Protein AF-A0A419EHT7-F1 (afdb_monomer)

Structure (mmCIF, N/CA/C/O backbone):
data_AF-A0A419EHT7-F1
#
_entry.id   AF-A0A419EHT7-F1
#
loop_
_atom_site.group_PDB
_atom_site.id
_atom_site.type_symbol
_atom_site.label_atom_id
_atom_site.label_alt_id
_atom_site.label_comp_id
_atom_site.label_asym_id
_atom_site.label_entity_id
_atom_site.label_seq_id
_atom_site.pdbx_PDB_ins_code
_atom_site.Cartn_x
_atom_site.Cartn_y
_atom_site.Cartn_z
_atom_site.occupancy
_atom_site.B_iso_or_equiv
_atom_site.auth_seq_id
_atom_site.auth_comp_id
_atom_site.auth_asym_id
_atom_site.auth_atom_id
_atom_site.pdbx_PDB_model_num
ATOM 1 N N . MET A 1 1 ? 24.611 11.438 -40.065 1.00 47.88 1 MET A N 1
ATOM 2 C CA . MET A 1 1 ? 23.380 11.224 -40.857 1.00 47.88 1 MET A CA 1
ATOM 3 C C . MET A 1 1 ? 22.210 11.286 -39.888 1.00 47.88 1 MET A C 1
ATOM 5 O O . MET A 1 1 ? 22.182 10.502 -38.953 1.00 47.88 1 MET A O 1
ATOM 9 N N . ARG A 1 2 ? 21.361 12.314 -40.001 1.00 41.50 2 ARG A N 1
ATOM 10 C CA . ARG A 1 2 ? 20.246 12.589 -39.080 1.00 41.50 2 ARG A CA 1
ATOM 11 C C . ARG A 1 2 ? 18.966 12.048 -39.715 1.00 41.50 2 ARG A C 1
ATOM 13 O O . ARG A 1 2 ? 18.593 12.540 -40.773 1.00 41.50 2 ARG A O 1
ATOM 20 N N . ASN A 1 3 ? 18.328 11.062 -39.088 1.00 51.81 3 ASN A N 1
ATOM 21 C CA . ASN A 1 3 ? 17.021 10.565 -39.516 1.00 51.81 3 ASN A CA 1
ATOM 22 C C . ASN A 1 3 ? 15.926 11.271 -38.711 1.00 51.81 3 ASN A C 1
ATOM 24 O O . ASN A 1 3 ? 15.723 10.990 -37.534 1.00 51.81 3 ASN A O 1
ATOM 28 N N . SER A 1 4 ? 15.247 12.213 -39.359 1.00 52.50 4 SER A N 1
ATOM 29 C CA . SER A 1 4 ? 13.996 12.816 -38.908 1.00 52.50 4 SER A CA 1
ATOM 30 C C . SER A 1 4 ? 12.829 11.958 -39.399 1.00 52.50 4 SER A C 1
ATOM 32 O O . SER A 1 4 ? 12.597 11.887 -40.607 1.00 52.50 4 SER A O 1
ATOM 34 N N . MET A 1 5 ? 12.087 11.320 -38.493 1.00 58.94 5 MET A N 1
ATOM 35 C CA . MET A 1 5 ? 10.811 10.677 -38.819 1.00 58.94 5 MET A CA 1
ATOM 36 C C . MET A 1 5 ? 9.666 11.504 -38.246 1.00 58.94 5 MET A C 1
ATOM 38 O O . MET A 1 5 ? 9.558 11.723 -37.043 1.00 58.94 5 MET A O 1
ATOM 42 N N . ASN A 1 6 ? 8.854 12.000 -39.176 1.00 57.12 6 ASN A N 1
ATOM 43 C CA . ASN A 1 6 ? 7.684 12.832 -38.964 1.00 57.12 6 ASN A CA 1
ATOM 44 C C . ASN A 1 6 ? 6.561 12.030 -38.299 1.00 57.12 6 ASN A C 1
ATOM 46 O O . ASN A 1 6 ? 6.085 11.041 -38.855 1.00 57.12 6 ASN A O 1
ATOM 50 N N . TRP A 1 7 ? 6.092 12.515 -37.154 1.00 45.31 7 TRP A N 1
ATOM 51 C CA . TRP A 1 7 ? 4.838 12.097 -36.540 1.00 45.31 7 TRP A CA 1
ATOM 52 C C . TRP A 1 7 ? 3.685 12.825 -37.242 1.00 45.31 7 TRP A C 1
ATOM 54 O O . TRP A 1 7 ? 3.633 14.055 -37.254 1.00 45.31 7 TRP A O 1
ATOM 64 N N . ARG A 1 8 ? 2.769 12.077 -37.861 1.00 60.09 8 ARG A N 1
ATOM 65 C CA . ARG A 1 8 ? 1.469 12.593 -38.302 1.00 60.09 8 ARG A CA 1
ATOM 66 C C . ARG A 1 8 ? 0.385 11.889 -37.506 1.00 60.09 8 ARG A C 1
ATOM 68 O O . ARG A 1 8 ? 0.345 10.665 -37.455 1.00 60.09 8 ARG A O 1
ATOM 75 N N . GLY A 1 9 ? -0.419 12.715 -36.848 1.00 45.16 9 GLY A N 1
ATOM 76 C CA . GLY A 1 9 ? -1.423 12.319 -35.882 1.00 45.16 9 GLY A CA 1
ATOM 77 C C . GLY A 1 9 ? -2.586 11.544 -36.479 1.00 45.16 9 GLY A C 1
ATOM 78 O O . GLY A 1 9 ? -2.923 11.673 -37.657 1.00 45.16 9 GLY A O 1
ATOM 79 N N . LEU A 1 10 ? -3.219 10.781 -35.600 1.00 51.81 10 LEU A N 1
ATOM 80 C CA . LEU A 1 10 ? -4.517 10.182 -35.823 1.00 51.81 10 LEU A CA 1
ATOM 81 C C . LEU A 1 10 ? -5.459 10.761 -34.765 1.00 51.81 10 LEU A C 1
ATOM 83 O O . LEU A 1 10 ? -5.346 10.462 -33.580 1.00 51.81 10 LEU A O 1
ATOM 87 N N . VAL A 1 11 ? -6.336 11.658 -35.205 1.00 51.75 11 VAL A N 1
ATOM 88 C CA . VAL A 1 11 ? -7.466 12.161 -34.422 1.00 51.75 11 VAL A CA 1
ATOM 89 C C . VAL A 1 11 ? -8.620 11.197 -34.669 1.00 51.75 11 VAL A C 1
ATOM 91 O O . VAL A 1 11 ? -9.044 11.043 -35.812 1.00 51.75 11 VAL A O 1
ATOM 94 N N . VAL A 1 12 ? -9.123 10.554 -33.617 1.00 52.22 12 VAL A N 1
ATOM 95 C CA . VAL A 1 12 ? -10.364 9.771 -33.664 1.00 52.22 12 VAL A CA 1
ATOM 96 C C . VAL A 1 12 ? -11.381 10.471 -32.762 1.00 52.22 12 VAL A C 1
ATOM 98 O O . VAL A 1 12 ? -11.208 10.450 -31.545 1.00 52.22 12 VAL A O 1
ATOM 101 N N . PRO A 1 13 ? -12.415 11.130 -33.314 1.00 50.03 13 PRO A N 1
ATOM 102 C CA . PRO A 1 13 ? -13.530 11.625 -32.530 1.00 50.03 13 PRO A CA 1
ATOM 103 C C . PRO A 1 13 ? -14.700 10.633 -32.569 1.00 50.03 13 PRO A C 1
ATOM 105 O O . PRO A 1 13 ? -15.068 10.134 -33.630 1.00 50.03 13 PRO A O 1
ATOM 108 N N . GLY A 1 14 ? -15.344 10.448 -31.417 1.00 38.44 14 GLY A N 1
ATOM 109 C CA . GLY A 1 14 ? -16.743 10.028 -31.336 1.00 38.44 14 GLY A CA 1
ATOM 110 C C . GLY A 1 14 ? -16.973 8.609 -30.824 1.00 38.44 14 GLY A C 1
ATOM 111 O O . GLY A 1 14 ? -16.680 7.638 -31.507 1.00 38.44 14 GLY A O 1
ATOM 112 N N . LEU A 1 15 ? -17.610 8.493 -29.661 1.00 46.66 15 LEU A N 1
ATOM 113 C CA . LEU A 1 15 ? -19.057 8.275 -29.610 1.00 46.66 15 LEU A CA 1
ATOM 114 C C . LEU A 1 15 ? -19.540 8.535 -28.174 1.00 46.66 15 LEU A C 1
ATOM 116 O O . LEU A 1 15 ? -19.140 7.847 -27.241 1.00 46.66 15 LEU A O 1
ATOM 120 N N . VAL A 1 16 ? -20.391 9.545 -28.000 1.00 48.62 16 VAL A N 1
ATOM 121 C CA . VAL A 1 16 ? -21.189 9.738 -26.784 1.00 48.62 16 VAL A CA 1
ATOM 122 C C . VAL A 1 16 ? -22.515 9.031 -27.033 1.00 48.62 16 VAL A C 1
ATOM 124 O O . VAL A 1 16 ? -23.220 9.389 -27.977 1.00 48.62 16 VAL A O 1
ATOM 127 N N . LEU A 1 17 ? -22.854 8.042 -26.206 1.00 50.97 17 LEU A N 1
ATOM 128 C CA . LEU A 1 17 ? -24.189 7.453 -26.177 1.00 50.97 17 LEU A CA 1
ATOM 129 C C . LEU A 1 17 ? -24.785 7.666 -24.782 1.00 50.97 17 LEU A C 1
ATOM 131 O O . LEU A 1 17 ? -24.386 7.033 -23.810 1.00 50.97 17 LEU A O 1
ATOM 135 N N . ILE A 1 18 ? -25.729 8.599 -24.707 1.00 51.50 18 ILE A N 1
ATOM 136 C CA . ILE A 1 18 ? -26.616 8.805 -23.565 1.00 51.50 18 ILE A CA 1
ATOM 137 C C . ILE A 1 18 ? -27.762 7.808 -23.739 1.00 51.50 18 ILE A C 1
ATOM 139 O O . ILE A 1 18 ? -28.533 7.934 -24.690 1.00 51.50 18 ILE A O 1
ATOM 143 N N . MET A 1 19 ? -27.891 6.829 -22.842 1.00 55.09 19 MET A N 1
ATOM 144 C CA . MET A 1 19 ? -29.139 6.081 -22.686 1.00 55.09 19 MET A CA 1
ATOM 145 C C . MET A 1 19 ? -29.774 6.435 -21.348 1.00 55.09 19 MET A C 1
ATOM 147 O O . MET A 1 19 ? -29.374 5.979 -20.283 1.00 55.09 19 MET A O 1
ATOM 151 N N . LEU A 1 20 ? -30.771 7.304 -21.468 1.00 49.59 20 LEU A N 1
ATOM 152 C CA . LEU A 1 20 ? -31.790 7.603 -20.483 1.00 49.59 20 LEU A CA 1
ATOM 153 C C . LEU A 1 20 ? -32.785 6.430 -20.478 1.00 49.59 20 LEU A C 1
ATOM 155 O O . LEU A 1 20 ? -33.348 6.116 -21.527 1.00 49.59 20 LEU A O 1
ATOM 159 N N . ALA A 1 21 ? -33.044 5.814 -19.327 1.00 52.34 21 ALA A N 1
ATOM 160 C CA . ALA A 1 21 ? -34.200 4.937 -19.159 1.00 52.34 21 ALA A CA 1
ATOM 161 C C . ALA A 1 21 ? -34.824 5.141 -17.773 1.00 52.34 21 ALA A C 1
ATOM 163 O O . ALA A 1 21 ? -34.316 4.676 -16.758 1.00 52.34 21 ALA A O 1
ATOM 164 N N . CYS A 1 22 ? -35.944 5.867 -17.766 1.00 48.94 22 CYS A N 1
ATOM 165 C CA . CYS A 1 22 ? -36.938 5.886 -16.700 1.00 48.94 22 CYS A CA 1
ATOM 166 C C . CYS A 1 22 ? -37.604 4.513 -16.583 1.00 48.94 22 CYS A C 1
ATOM 168 O O . CYS A 1 22 ? -38.095 4.037 -17.603 1.00 48.94 22 CYS A O 1
ATOM 170 N N . GLN A 1 23 ? -37.746 3.963 -15.372 1.00 51.56 23 GLN A N 1
ATOM 171 C CA . GLN A 1 23 ? -38.913 3.152 -14.988 1.00 51.56 23 GLN A CA 1
ATOM 172 C C . GLN A 1 23 ? -39.221 3.426 -13.504 1.00 51.56 23 GLN A C 1
ATOM 174 O O . GLN A 1 23 ? -38.372 3.211 -12.650 1.00 51.56 23 GLN A O 1
ATOM 179 N N . THR A 1 24 ? -40.223 4.252 -13.207 1.00 53.22 24 THR A N 1
ATOM 180 C CA . THR A 1 24 ? -41.638 3.916 -12.936 1.00 53.22 24 THR A CA 1
ATOM 181 C C . THR A 1 24 ? -41.871 3.430 -11.502 1.00 53.22 24 THR A C 1
ATOM 183 O O . THR A 1 24 ? -41.449 2.355 -11.096 1.00 53.22 24 THR A O 1
ATOM 186 N N . VAL A 1 25 ? -42.591 4.279 -10.770 1.00 48.12 25 VAL A N 1
ATOM 187 C CA . VAL A 1 25 ? -43.123 4.129 -9.413 1.00 48.12 25 VAL A CA 1
ATOM 188 C C . VAL A 1 25 ? -44.219 3.060 -9.386 1.00 48.12 25 VAL A C 1
ATOM 190 O O . VAL A 1 25 ? -45.113 3.088 -10.230 1.00 48.12 25 VAL A O 1
ATOM 193 N N . ALA A 1 26 ? -44.207 2.185 -8.381 1.00 49.62 26 ALA A N 1
ATOM 194 C CA . ALA A 1 26 ? -45.371 1.397 -7.987 1.00 49.62 26 ALA A CA 1
ATOM 195 C C . ALA A 1 26 ? -45.665 1.653 -6.504 1.00 4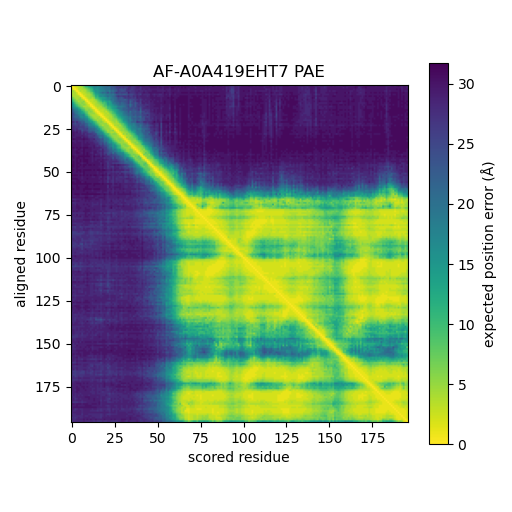9.62 26 ALA A C 1
ATOM 197 O O . ALA A 1 26 ? -44.992 1.139 -5.615 1.00 49.62 26 ALA A O 1
ATOM 198 N N . SER A 1 27 ? -46.663 2.502 -6.258 1.00 43.53 27 SER A N 1
ATOM 199 C CA . SER A 1 27 ? -47.319 2.657 -4.963 1.00 43.53 27 SER A CA 1
ATOM 200 C C . SER A 1 27 ? -48.236 1.458 -4.724 1.00 43.53 27 SER A C 1
ATOM 202 O O . SER A 1 27 ? -49.092 1.166 -5.556 1.00 43.53 27 SER A O 1
ATOM 204 N N . GLY A 1 28 ? -48.072 0.790 -3.584 1.00 43.53 28 GLY A N 1
ATOM 205 C CA . GLY A 1 28 ? -49.035 -0.162 -3.039 1.00 43.53 28 GLY A CA 1
ATOM 206 C C . GLY A 1 28 ? -49.531 0.361 -1.699 1.00 43.53 28 GLY A C 1
ATOM 207 O O . GLY A 1 28 ? -48.787 0.366 -0.724 1.00 43.53 28 GLY A O 1
ATOM 208 N N . THR A 1 29 ? -50.762 0.857 -1.683 1.00 46.25 29 THR A N 1
ATOM 209 C CA . THR A 1 29 ? -51.517 1.211 -0.481 1.00 46.25 29 THR A CA 1
ATOM 210 C C . THR A 1 29 ? -52.421 0.027 -0.168 1.00 46.25 29 THR A C 1
ATOM 212 O O . THR A 1 29 ? -53.277 -0.296 -0.985 1.00 46.25 29 THR A O 1
ATOM 215 N N . GLU A 1 30 ? -52.259 -0.596 0.997 1.00 50.53 30 GLU A N 1
ATOM 216 C CA . GLU A 1 30 ? -53.320 -1.404 1.596 1.00 50.53 30 GLU A CA 1
ATOM 217 C C . GLU A 1 30 ? -53.607 -0.889 3.005 1.00 50.53 30 GLU A C 1
ATOM 219 O O . GLU A 1 30 ? -52.771 -0.885 3.905 1.00 50.53 30 GLU A O 1
ATOM 224 N N . GLU A 1 31 ? -54.825 -0.381 3.118 1.00 48.00 31 GLU A N 1
ATOM 225 C CA . GLU A 1 31 ? -55.541 0.026 4.308 1.00 48.00 31 GLU A CA 1
ATOM 226 C C . GLU A 1 31 ? -56.274 -1.213 4.833 1.00 48.00 31 GLU A C 1
ATOM 228 O O . GLU A 1 31 ? -57.066 -1.793 4.093 1.00 48.00 31 GLU A O 1
ATOM 233 N N . VAL A 1 32 ? -56.074 -1.609 6.095 1.00 47.47 32 VAL A N 1
ATOM 234 C CA . VAL A 1 32 ? -57.082 -2.408 6.806 1.00 47.47 32 VAL A CA 1
ATOM 235 C C . VAL A 1 32 ? -57.254 -1.894 8.227 1.00 47.47 32 VAL A C 1
ATOM 237 O O . VAL A 1 32 ? -56.327 -1.797 9.028 1.00 47.47 32 VAL A O 1
ATOM 240 N N . ALA A 1 33 ? -58.507 -1.547 8.470 1.00 45.47 33 ALA A N 1
ATOM 241 C CA . ALA A 1 33 ? -59.096 -1.004 9.665 1.00 45.47 33 ALA A CA 1
ATOM 242 C C . ALA A 1 33 ? -59.134 -1.967 10.870 1.00 45.47 33 ALA A C 1
ATOM 244 O O . ALA A 1 33 ? -59.248 -3.181 10.730 1.00 45.47 33 ALA A O 1
ATOM 245 N N . LYS A 1 34 ? -59.307 -1.314 12.023 1.00 45.50 34 LYS A N 1
ATOM 246 C CA . LYS A 1 34 ? -60.408 -1.500 12.987 1.00 45.50 34 LYS A CA 1
ATOM 247 C C . LYS A 1 34 ? -60.134 -2.228 14.310 1.00 45.50 34 LYS A C 1
ATOM 249 O O . LYS A 1 34 ? -59.772 -3.392 14.369 1.00 45.50 34 LYS A O 1
ATOM 254 N N . GLU A 1 35 ? -60.573 -1.483 15.325 1.00 44.47 35 GLU A N 1
ATOM 255 C CA . GLU A 1 35 ? -61.240 -1.887 16.565 1.00 44.47 35 GLU A CA 1
ATOM 256 C C . GLU A 1 35 ? -60.394 -2.372 17.748 1.00 44.47 35 GLU A C 1
ATOM 258 O O . GLU A 1 35 ? -59.910 -3.495 17.828 1.00 44.47 35 GLU A O 1
ATOM 263 N N . ALA A 1 36 ? -60.336 -1.463 18.726 1.00 50.16 36 ALA A N 1
ATOM 264 C CA . ALA A 1 36 ? -60.145 -1.736 20.136 1.00 50.16 36 ALA A CA 1
ATOM 265 C C . ALA A 1 36 ? -61.240 -2.667 20.683 1.00 50.16 36 ALA A C 1
ATOM 267 O O . ALA A 1 36 ? -62.377 -2.663 20.199 1.00 50.16 36 ALA A O 1
ATOM 268 N N . PRO A 1 37 ? -60.928 -3.350 21.788 1.00 54.50 37 PRO A N 1
ATOM 269 C CA . PRO A 1 37 ? -61.807 -3.222 22.938 1.00 54.50 37 PRO A CA 1
ATOM 270 C C . PRO A 1 37 ? -61.052 -2.876 24.225 1.00 54.50 37 PRO A C 1
ATOM 272 O O . PRO A 1 37 ? -59.947 -3.347 24.493 1.00 54.50 37 PRO A O 1
ATOM 275 N N . GLU A 1 38 ? -61.717 -2.039 25.015 1.00 53.84 38 GLU A N 1
ATOM 276 C CA . GLU A 1 38 ? -61.432 -1.729 26.410 1.00 53.84 38 GLU A CA 1
ATOM 277 C C . GLU A 1 38 ? -61.607 -2.977 27.289 1.00 53.84 38 GLU A C 1
ATOM 279 O O . GLU A 1 38 ? -62.600 -3.694 27.163 1.00 53.84 38 GLU A O 1
ATOM 284 N N . VAL A 1 39 ? -60.678 -3.196 28.222 1.00 56.03 39 VAL A N 1
ATOM 285 C CA . VAL A 1 39 ? -60.863 -4.078 29.384 1.00 56.03 39 VAL A CA 1
ATOM 286 C C . VAL A 1 39 ? -60.118 -3.508 30.593 1.00 56.03 39 VAL A C 1
ATOM 288 O O . VAL A 1 39 ? -58.896 -3.536 30.679 1.00 56.03 39 VAL A O 1
ATOM 291 N N . GLU A 1 40 ? -60.912 -2.904 31.474 1.00 41.47 40 GLU A N 1
ATOM 292 C CA . GLU A 1 40 ? -60.998 -3.151 32.919 1.00 41.47 40 GLU A CA 1
ATOM 293 C C . GLU A 1 40 ? -59.707 -3.460 33.713 1.00 41.47 40 GLU A C 1
ATOM 295 O O . GLU A 1 40 ? -59.264 -4.594 33.844 1.00 41.47 40 GLU A O 1
ATOM 300 N N . SER A 1 41 ? -59.176 -2.396 34.321 1.00 51.12 41 SER A N 1
ATOM 301 C CA . SER A 1 41 ? -58.813 -2.261 35.741 1.00 51.12 41 SER A CA 1
ATOM 302 C C . SER A 1 41 ? -58.362 -3.513 36.513 1.00 51.12 41 SER A C 1
ATOM 304 O O . SER A 1 41 ? -59.175 -4.326 36.950 1.00 51.12 41 SER A O 1
ATOM 306 N N . THR A 1 42 ? -57.080 -3.569 36.883 1.00 42.81 42 THR A N 1
ATOM 307 C CA . THR A 1 42 ? -56.654 -4.243 38.120 1.00 42.81 42 THR A CA 1
ATOM 308 C C . THR A 1 42 ? -55.388 -3.599 38.686 1.00 42.81 42 THR A C 1
ATOM 310 O O . THR A 1 42 ? -54.422 -3.373 37.970 1.00 42.81 42 THR A O 1
ATOM 313 N N . GLU A 1 43 ? -55.451 -3.344 39.993 1.00 49.69 43 GLU A N 1
ATOM 314 C CA . GLU A 1 43 ? -54.346 -3.178 40.942 1.00 49.69 43 GLU A CA 1
ATOM 315 C C . GLU A 1 43 ? -53.463 -1.918 40.873 1.00 49.69 43 GLU A C 1
ATOM 317 O O . GLU A 1 43 ? -52.685 -1.676 39.956 1.00 49.69 43 GLU A O 1
ATOM 322 N N . ALA A 1 44 ? -53.562 -1.126 41.945 1.00 50.75 44 ALA A N 1
ATOM 323 C CA . ALA A 1 44 ? -52.615 -0.083 42.293 1.00 50.75 44 ALA A CA 1
ATOM 324 C C . ALA A 1 44 ? -51.246 -0.718 42.580 1.00 50.75 44 ALA A C 1
ATOM 326 O O . ALA A 1 44 ? -50.987 -1.175 43.692 1.00 50.75 44 ALA A O 1
ATOM 327 N N . ALA A 1 45 ? -50.386 -0.746 41.565 1.00 52.72 45 ALA A N 1
ATOM 328 C CA . ALA A 1 45 ? -48.960 -0.942 41.741 1.00 52.72 45 ALA A CA 1
ATOM 329 C C . ALA A 1 45 ? -48.332 0.392 42.161 1.00 52.72 45 ALA A C 1
ATOM 331 O O . ALA A 1 45 ? -48.532 1.431 41.526 1.00 52.72 45 ALA A O 1
ATOM 332 N N . GLU A 1 46 ? -47.603 0.342 43.270 1.00 54.50 46 GLU A N 1
ATOM 333 C CA . GLU A 1 46 ? -46.708 1.376 43.773 1.00 54.50 46 GLU A CA 1
ATOM 334 C C . GLU A 1 46 ? -45.881 1.941 42.606 1.00 54.50 46 GLU A C 1
ATOM 336 O O . GLU A 1 46 ? -45.040 1.258 42.027 1.00 54.50 46 GLU A O 1
ATOM 341 N N . THR A 1 47 ? -46.195 3.169 42.186 1.00 48.66 47 THR A N 1
ATOM 342 C CA . THR A 1 47 ? -45.440 3.860 41.140 1.00 48.66 47 THR A CA 1
ATOM 343 C C . THR A 1 47 ? -44.137 4.333 41.767 1.00 48.66 47 THR A C 1
ATOM 345 O O . THR A 1 47 ? -44.071 5.422 42.338 1.00 48.66 47 THR A O 1
ATOM 348 N N . GLU A 1 48 ? -43.106 3.494 41.690 1.00 58.16 48 GLU A N 1
ATOM 349 C CA . GLU A 1 48 ? -41.732 3.980 41.729 1.00 58.16 48 GLU A CA 1
ATOM 350 C C . GLU A 1 48 ? -41.608 5.054 40.644 1.00 58.16 48 GLU A C 1
ATOM 352 O O . GLU A 1 48 ? -42.050 4.868 39.506 1.00 58.16 48 GLU A O 1
ATOM 357 N N . ALA A 1 49 ? -41.110 6.229 41.029 1.00 62.12 49 ALA A N 1
ATOM 358 C CA . ALA A 1 49 ? -40.929 7.333 40.104 1.00 62.12 49 ALA A CA 1
ATOM 359 C C . ALA A 1 49 ? -40.133 6.839 38.882 1.00 62.12 49 ALA A C 1
ATOM 361 O O . ALA A 1 49 ? -39.144 6.124 39.071 1.00 62.12 49 ALA A O 1
ATOM 362 N N . PRO A 1 50 ? -40.546 7.183 37.646 1.00 71.12 50 PRO A N 1
ATOM 363 C CA . PRO A 1 50 ? -39.768 6.828 36.470 1.00 71.12 50 PRO A CA 1
ATOM 364 C C . PRO A 1 50 ? -38.332 7.332 36.671 1.00 71.12 50 PRO A C 1
ATOM 366 O O . PRO A 1 50 ? -38.172 8.479 37.108 1.00 71.12 50 PRO A O 1
ATOM 369 N N . PRO A 1 51 ? -37.306 6.500 36.412 1.00 66.50 51 PRO A N 1
ATOM 370 C CA . PRO A 1 51 ? -35.926 6.951 36.494 1.00 66.50 51 PRO A CA 1
ATOM 371 C C . PRO A 1 51 ? -35.788 8.194 35.617 1.00 66.50 51 PRO A C 1
ATOM 373 O O . PRO A 1 51 ? -36.295 8.222 34.490 1.00 66.50 51 PRO A O 1
ATOM 376 N N . GLU A 1 52 ? -35.178 9.247 36.166 1.00 69.88 52 GLU A N 1
ATOM 377 C CA . GLU A 1 52 ? -34.825 10.429 35.381 1.00 69.88 52 GLU A CA 1
ATOM 378 C C . GLU A 1 52 ? -34.105 9.947 34.114 1.00 69.88 52 GLU A C 1
ATOM 380 O O . GLU A 1 52 ? -33.253 9.062 34.226 1.00 69.88 52 GLU A O 1
ATOM 385 N N . PRO A 1 53 ? -34.461 10.446 32.913 1.00 58.91 53 PRO A N 1
ATOM 386 C CA . PRO A 1 53 ? -33.788 10.025 31.698 1.00 58.91 53 PRO A CA 1
ATOM 387 C C . PRO A 1 53 ? -32.311 10.358 31.866 1.00 58.91 53 PRO A C 1
ATOM 389 O O . PRO A 1 53 ? -31.937 11.535 31.929 1.00 58.91 53 PRO A O 1
ATOM 392 N N . GLU A 1 54 ? -31.494 9.312 31.989 1.00 62.97 54 GLU A N 1
ATOM 393 C CA . GLU A 1 54 ? -30.050 9.427 31.934 1.00 62.97 54 GLU A CA 1
ATOM 394 C C . GLU A 1 54 ? -29.759 10.186 30.646 1.00 62.97 54 GLU A C 1
ATOM 396 O O . GLU A 1 54 ? -30.087 9.751 29.540 1.00 62.97 54 GLU A O 1
ATOM 401 N N . THR A 1 55 ? -29.276 11.413 30.811 1.00 60.53 55 THR A N 1
ATOM 402 C CA . THR A 1 55 ? -28.836 12.230 29.695 1.00 60.53 55 THR A CA 1
ATOM 403 C C . THR A 1 55 ? -27.580 11.539 29.199 1.00 60.53 55 THR A C 1
ATOM 405 O O . THR A 1 55 ? -26.501 11.788 29.729 1.00 60.53 55 THR A O 1
ATOM 408 N N . GLU A 1 56 ? -27.738 10.598 28.265 1.00 63.94 56 GLU A N 1
ATOM 409 C CA . GLU A 1 56 ? -26.630 10.026 27.515 1.00 63.94 56 GLU A CA 1
ATOM 410 C C . GLU A 1 56 ? -25.883 11.212 26.903 1.00 63.94 56 GLU A C 1
ATOM 412 O O . GLU A 1 56 ? -26.377 11.888 25.994 1.00 63.94 56 GLU A O 1
ATOM 417 N N . GLU A 1 57 ? -24.732 11.550 27.489 1.00 67.38 57 GLU A N 1
ATOM 418 C CA . GLU A 1 57 ? -23.849 12.552 26.917 1.00 67.38 57 GLU A CA 1
ATOM 419 C C . GLU A 1 57 ? -23.556 12.123 25.475 1.00 67.38 57 GLU A C 1
ATOM 421 O O . GLU A 1 57 ? -23.296 10.936 25.242 1.00 67.38 57 GLU A O 1
ATOM 426 N N . PRO A 1 58 ? -23.622 13.044 24.494 1.00 60.75 58 PRO A N 1
ATOM 427 C CA . PRO A 1 58 ? -23.350 12.705 23.108 1.00 60.75 58 PRO A CA 1
ATOM 428 C C . PRO A 1 58 ? -21.956 12.095 23.053 1.00 60.75 58 PRO A C 1
ATOM 430 O O . PRO A 1 58 ? -20.960 12.779 23.295 1.00 60.75 58 PRO A O 1
ATOM 433 N N . THR A 1 59 ? -21.895 10.789 22.803 1.00 63.47 59 THR A N 1
ATOM 434 C CA . THR A 1 59 ? -20.631 10.072 22.741 1.00 63.47 59 THR A CA 1
ATOM 435 C C . THR A 1 59 ? -19.872 10.676 21.573 1.00 63.47 59 THR A C 1
ATOM 437 O O . THR A 1 59 ? -20.327 10.605 20.428 1.00 63.47 59 THR A O 1
ATOM 440 N N . SER A 1 60 ? -18.772 11.367 21.875 1.00 59.97 60 SER A N 1
ATOM 441 C CA . SER A 1 60 ? -17.905 11.935 20.849 1.00 59.97 60 SER A CA 1
ATOM 442 C C . SER A 1 60 ? -17.583 10.854 19.813 1.00 59.97 60 SER A C 1
ATOM 444 O O . SER A 1 60 ? -17.393 9.695 20.201 1.00 59.97 60 SER A O 1
ATOM 446 N N . PRO A 1 61 ? -17.525 11.201 18.514 1.00 60.12 61 PRO A N 1
ATOM 447 C CA . PRO A 1 61 ? -17.133 10.238 17.500 1.00 60.12 61 PRO A CA 1
ATOM 448 C C . PRO A 1 61 ? -15.784 9.612 17.885 1.00 60.12 61 PRO A C 1
ATOM 450 O O . PRO A 1 61 ? -14.932 10.329 18.423 1.00 60.12 61 PRO A O 1
ATOM 453 N N . PRO A 1 62 ? -15.589 8.303 17.650 1.00 60.19 62 PRO A N 1
ATOM 454 C CA . PRO A 1 62 ? -14.326 7.648 17.962 1.00 60.19 62 PRO A CA 1
ATOM 455 C C . PRO A 1 62 ? -13.173 8.374 17.260 1.00 60.19 62 PRO A C 1
ATOM 457 O O . PRO A 1 62 ? -13.289 8.757 16.095 1.00 60.19 62 PRO A O 1
ATOM 460 N N . GLU A 1 63 ? -12.072 8.594 17.982 1.00 68.19 63 GLU A N 1
ATOM 461 C CA . GLU A 1 63 ? -10.859 9.146 17.379 1.00 68.19 63 GLU A CA 1
ATOM 462 C C . GLU A 1 63 ? -10.292 8.147 16.352 1.00 68.19 63 GLU A C 1
ATOM 464 O O . GLU A 1 63 ? -10.343 6.937 16.603 1.00 68.19 63 GLU A O 1
ATOM 469 N N . PRO A 1 64 ? -9.754 8.618 15.210 1.00 67.50 64 PRO A N 1
ATOM 470 C CA . PRO A 1 64 ? -9.220 7.732 14.180 1.00 67.50 64 PRO A CA 1
ATOM 471 C C . PRO A 1 64 ? -8.094 6.857 14.735 1.00 67.50 64 PRO A C 1
ATOM 473 O O . PRO A 1 64 ? -7.146 7.366 15.341 1.00 67.50 64 PRO A O 1
ATOM 476 N N . GLN A 1 65 ? -8.192 5.544 14.526 1.00 74.31 65 GLN A N 1
ATOM 477 C CA . GLN A 1 65 ? -7.214 4.578 15.023 1.00 74.31 65 GLN A CA 1
ATOM 478 C C . GLN A 1 65 ? -6.082 4.354 14.010 1.00 74.31 65 GLN A C 1
ATOM 480 O O . GLN A 1 65 ? -6.251 4.539 12.802 1.00 74.31 65 GLN A O 1
ATOM 485 N N . ALA A 1 66 ? -4.907 3.971 14.517 1.00 78.75 66 ALA A N 1
ATOM 486 C CA . ALA A 1 66 ? -3.779 3.526 13.706 1.00 78.75 66 ALA A CA 1
ATOM 487 C C . ALA A 1 66 ? -3.574 2.016 13.899 1.00 78.75 66 ALA A C 1
ATOM 489 O O . ALA A 1 66 ? -3.293 1.570 15.010 1.00 78.75 66 ALA A O 1
ATOM 490 N N . PHE A 1 67 ? -3.707 1.252 12.819 1.00 85.06 67 PHE A N 1
ATOM 491 C CA . PHE A 1 67 ? -3.476 -0.191 12.749 1.00 85.06 67 PHE A CA 1
ATOM 492 C C . PHE A 1 67 ? -2.041 -0.485 12.313 1.00 85.06 67 PHE A C 1
ATOM 494 O O . PHE A 1 67 ? -1.430 0.322 11.611 1.00 85.06 67 PHE A O 1
ATOM 501 N N . SER A 1 68 ? -1.494 -1.641 12.684 1.00 88.06 68 SER A N 1
ATOM 502 C CA . SER A 1 68 ? -0.181 -2.073 12.201 1.00 88.06 68 SER A CA 1
ATOM 503 C C . SER A 1 68 ? -0.333 -2.900 10.927 1.00 88.06 68 SER A C 1
ATOM 505 O O . SER A 1 68 ? -1.148 -3.812 10.866 1.00 88.06 68 SER A O 1
ATOM 507 N N . ALA A 1 69 ? 0.505 -2.671 9.913 1.00 85.12 69 ALA A N 1
ATOM 508 C CA . ALA A 1 69 ? 0.544 -3.524 8.719 1.00 85.12 69 ALA A CA 1
ATOM 509 C C . ALA A 1 69 ? 1.015 -4.963 9.002 1.00 85.12 69 ALA A C 1
ATOM 511 O O . ALA A 1 69 ? 0.939 -5.809 8.119 1.00 85.12 69 ALA A O 1
ATOM 512 N N . SER A 1 70 ? 1.534 -5.240 10.205 1.00 82.69 70 SER A N 1
ATOM 513 C CA . SER A 1 70 ? 1.830 -6.602 10.664 1.00 82.69 70 SER A CA 1
ATOM 514 C C . SER A 1 70 ? 0.628 -7.315 11.289 1.00 82.69 70 SER A C 1
ATOM 516 O O . SER A 1 70 ? 0.778 -8.459 11.714 1.00 82.69 70 SER A O 1
ATOM 518 N N . ASP A 1 71 ? -0.505 -6.629 11.451 1.00 83.06 71 ASP A N 1
ATOM 519 C CA . ASP A 1 71 ? -1.716 -7.229 12.003 1.00 83.06 71 ASP A CA 1
ATOM 520 C C . ASP A 1 71 ? -2.338 -8.190 10.980 1.00 83.06 71 ASP A C 1
ATOM 522 O O . ASP A 1 71 ? -2.313 -7.942 9.775 1.00 83.06 71 ASP A O 1
ATOM 526 N N . ASP A 1 72 ? -2.892 -9.300 11.473 1.00 81.56 72 ASP A N 1
ATOM 527 C CA . ASP A 1 72 ? -3.432 -10.383 10.634 1.00 81.56 72 ASP A CA 1
ATOM 528 C C . ASP A 1 72 ? -4.720 -9.968 9.902 1.00 81.56 72 ASP A C 1
ATOM 530 O O . ASP A 1 72 ? -4.982 -10.403 8.785 1.00 81.56 72 ASP A O 1
ATOM 534 N N . VAL A 1 73 ? -5.524 -9.097 10.523 1.00 91.75 73 VAL A N 1
ATOM 535 C CA . VAL A 1 73 ? -6.749 -8.535 9.941 1.00 91.75 73 VAL A CA 1
ATOM 536 C C . VAL A 1 73 ? -6.878 -7.072 10.350 1.00 91.75 73 VAL A C 1
ATOM 538 O O . VAL A 1 73 ? -6.891 -6.749 11.537 1.00 91.75 73 VAL A O 1
ATOM 541 N N . ILE A 1 74 ? -7.014 -6.200 9.356 1.00 93.62 74 ILE A N 1
ATOM 542 C CA . ILE A 1 74 ? -7.263 -4.766 9.497 1.00 93.62 74 ILE A CA 1
ATOM 543 C C . ILE A 1 74 ? -8.685 -4.494 9.009 1.00 93.62 74 ILE A C 1
ATOM 545 O O . ILE A 1 74 ? -9.043 -4.909 7.906 1.00 93.62 74 ILE A O 1
ATOM 549 N N . ALA A 1 75 ? -9.484 -3.799 9.820 1.00 93.00 75 ALA A N 1
ATOM 550 C CA . ALA A 1 75 ? -10.867 -3.458 9.502 1.00 93.00 75 ALA A CA 1
ATOM 551 C C . ALA A 1 75 ? -11.030 -1.937 9.388 1.00 93.00 75 ALA A C 1
ATOM 553 O O . ALA A 1 75 ? -10.895 -1.247 10.392 1.00 93.00 75 ALA A O 1
ATOM 554 N N . ILE A 1 76 ? -11.313 -1.432 8.182 1.00 91.69 76 ILE A N 1
ATOM 555 C CA . ILE A 1 76 ? -11.477 0.005 7.891 1.00 91.69 76 ILE A CA 1
ATOM 556 C C . ILE A 1 76 ? -12.641 0.194 6.924 1.00 91.69 76 ILE A C 1
ATOM 558 O O . ILE A 1 76 ? -12.765 -0.553 5.953 1.00 91.69 76 ILE A O 1
ATOM 562 N N . GLY A 1 77 ? -13.511 1.175 7.175 1.00 86.56 77 GLY A N 1
ATOM 563 C CA . GLY A 1 77 ? -14.595 1.529 6.247 1.00 86.56 77 GLY A CA 1
ATOM 564 C C . GLY A 1 77 ? -15.575 0.394 5.897 1.00 86.56 77 GLY A C 1
ATOM 565 O O . GLY A 1 77 ? -16.224 0.453 4.855 1.00 86.56 77 GLY A O 1
ATOM 566 N N . GLY A 1 78 ? -15.686 -0.645 6.734 1.00 89.50 78 GLY A N 1
ATOM 567 C CA . GLY A 1 78 ? -16.513 -1.834 6.470 1.00 89.50 78 GLY A CA 1
ATOM 568 C C . GLY A 1 78 ? -15.840 -2.922 5.623 1.00 89.50 78 GLY A C 1
ATOM 569 O O . GLY A 1 78 ? -16.512 -3.867 5.210 1.00 89.50 78 GLY A O 1
ATOM 570 N N . PHE A 1 79 ? -14.535 -2.804 5.381 1.00 93.88 79 PHE A N 1
ATOM 571 C CA . PHE A 1 79 ? -13.710 -3.796 4.698 1.00 93.88 79 PHE A CA 1
ATOM 572 C C . PHE A 1 79 ? -12.766 -4.466 5.688 1.00 93.88 79 PHE A C 1
ATOM 574 O O . PHE A 1 79 ? -12.219 -3.791 6.556 1.00 93.88 79 PHE A O 1
ATOM 581 N N . GLU A 1 80 ? -12.519 -5.761 5.513 1.00 95.12 80 GLU A N 1
ATOM 582 C CA . GLU A 1 80 ? -11.455 -6.478 6.218 1.00 95.12 80 GLU A CA 1
ATOM 583 C C . GLU A 1 80 ? -10.391 -6.902 5.212 1.00 95.12 80 GLU A C 1
ATOM 585 O O . GLU A 1 80 ? -10.708 -7.476 4.168 1.00 95.12 80 GLU A O 1
ATOM 590 N N . PHE A 1 81 ? -9.127 -6.627 5.509 1.00 94.31 81 PHE A N 1
ATOM 591 C CA . PHE A 1 81 ? -8.000 -6.948 4.638 1.00 94.31 81 PHE A CA 1
ATOM 592 C C . PHE A 1 81 ? -6.727 -7.177 5.449 1.00 94.31 81 PHE A C 1
ATOM 594 O O . PHE A 1 81 ? -6.660 -6.846 6.631 1.00 94.31 81 PHE A O 1
ATOM 601 N N . HIS A 1 82 ? -5.688 -7.685 4.796 1.00 92.25 82 HIS A N 1
ATOM 602 C CA . HIS A 1 82 ? -4.334 -7.663 5.339 1.00 92.25 82 HIS A CA 1
ATOM 603 C C . HIS A 1 82 ? -3.343 -7.101 4.324 1.00 92.25 82 HIS A C 1
ATOM 605 O O . HIS A 1 82 ? -3.566 -7.143 3.110 1.00 92.25 82 HIS A O 1
ATOM 611 N N . VAL A 1 83 ? -2.230 -6.564 4.823 1.00 90.81 83 VAL A N 1
ATOM 612 C CA . VAL A 1 83 ? -1.121 -6.124 3.973 1.00 90.81 83 VAL A CA 1
ATOM 613 C C . VAL A 1 83 ? -0.260 -7.341 3.656 1.00 90.81 83 VAL A C 1
ATOM 615 O O . VAL A 1 83 ? 0.454 -7.849 4.514 1.00 90.81 83 VAL A O 1
ATOM 618 N N . VAL A 1 84 ? -0.327 -7.810 2.412 1.00 87.38 84 VAL A N 1
ATOM 619 C CA . VAL A 1 84 ? 0.393 -9.012 1.960 1.00 87.38 84 VAL A CA 1
ATOM 620 C C . VAL A 1 84 ? 1.880 -8.713 1.833 1.00 87.38 84 VAL A C 1
ATOM 622 O O . VAL A 1 84 ? 2.737 -9.472 2.284 1.00 87.38 84 VAL A O 1
ATOM 625 N N . GLN A 1 85 ? 2.194 -7.609 1.155 1.00 82.62 85 GLN A N 1
ATOM 626 C CA . GLN A 1 85 ? 3.550 -7.304 0.733 1.00 82.62 85 GLN A CA 1
ATOM 627 C C . GLN A 1 85 ? 3.692 -5.809 0.466 1.00 82.62 85 GLN A C 1
ATOM 629 O O . GLN A 1 85 ? 2.804 -5.154 -0.086 1.00 82.62 85 GLN A O 1
ATOM 634 N N . THR A 1 86 ? 4.873 -5.285 0.783 1.00 86.81 86 THR A N 1
ATOM 635 C CA . THR A 1 86 ? 5.332 -4.007 0.245 1.00 86.81 86 THR A CA 1
ATOM 636 C C . THR A 1 86 ? 6.568 -4.214 -0.621 1.00 86.81 86 THR A C 1
ATOM 638 O O . THR A 1 86 ? 7.354 -5.147 -0.411 1.00 86.81 86 THR A O 1
ATOM 641 N N . ALA A 1 87 ? 6.716 -3.382 -1.648 1.00 84.00 87 ALA A N 1
ATOM 642 C CA . ALA A 1 87 ? 7.884 -3.426 -2.513 1.00 84.00 87 ALA A CA 1
ATOM 643 C C . ALA A 1 87 ? 8.250 -2.040 -3.031 1.00 84.00 87 ALA A C 1
ATOM 645 O O . ALA A 1 87 ? 7.391 -1.271 -3.468 1.00 84.00 87 ALA A O 1
ATOM 646 N N . PHE A 1 88 ? 9.548 -1.747 -3.039 1.00 85.19 88 PHE A N 1
ATOM 647 C CA . PHE A 1 88 ? 10.069 -0.523 -3.630 1.00 85.19 88 PHE A CA 1
ATOM 648 C C . PHE A 1 88 ? 10.629 -0.771 -5.024 1.00 85.19 88 PHE A C 1
ATOM 650 O O . PHE A 1 88 ? 11.323 -1.753 -5.293 1.00 85.19 88 PHE A O 1
ATOM 657 N N . GLU A 1 89 ? 10.390 0.200 -5.894 1.00 82.06 89 GLU A N 1
ATOM 658 C CA . GLU A 1 89 ? 10.926 0.258 -7.244 1.00 82.06 89 GLU A CA 1
ATOM 659 C C . GLU A 1 89 ? 11.401 1.683 -7.546 1.00 82.06 89 GLU A C 1
ATOM 661 O O . GLU A 1 89 ? 10.861 2.663 -7.044 1.00 82.06 89 GLU A O 1
ATOM 666 N N . ASN A 1 90 ? 12.424 1.842 -8.377 1.00 80.62 90 ASN A N 1
ATOM 667 C CA . ASN A 1 90 ? 12.908 3.163 -8.780 1.00 80.62 90 ASN A CA 1
ATOM 668 C C . ASN A 1 90 ? 12.258 3.651 -10.083 1.00 80.62 90 ASN A C 1
ATOM 670 O O . ASN A 1 90 ? 12.303 4.848 -10.377 1.00 80.62 90 ASN A O 1
ATOM 674 N N . SER A 1 91 ? 11.699 2.743 -10.890 1.00 73.44 91 SER A N 1
ATOM 675 C CA . SER A 1 91 ? 10.991 3.073 -12.130 1.00 73.44 91 SER A CA 1
ATOM 676 C C . SER A 1 91 ? 9.959 2.028 -12.551 1.00 73.44 91 SER A C 1
ATOM 678 O O . SER A 1 91 ? 10.247 0.838 -12.516 1.00 73.44 91 SER A O 1
ATOM 680 N N . VAL A 1 92 ? 8.827 2.465 -13.101 1.00 72.12 92 VAL A N 1
ATOM 681 C CA . VAL A 1 92 ? 7.813 1.583 -13.707 1.00 72.12 92 VAL A CA 1
ATOM 682 C C . VAL A 1 92 ? 7.769 1.831 -15.206 1.00 72.12 92 VAL A C 1
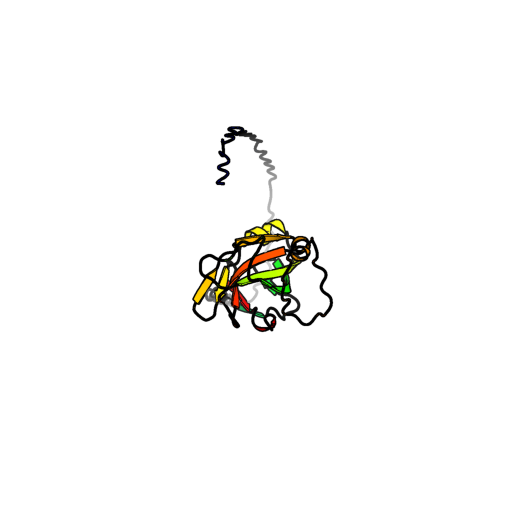ATOM 684 O O . VAL A 1 92 ? 7.606 2.969 -15.639 1.00 72.12 92 VAL A O 1
ATOM 687 N N . MET A 1 93 ? 7.954 0.781 -16.014 1.00 68.94 93 MET A N 1
ATOM 688 C CA . MET A 1 93 ? 8.018 0.883 -17.485 1.00 68.94 93 MET A CA 1
ATOM 689 C C . MET A 1 93 ? 9.017 1.951 -17.983 1.00 68.94 93 MET A C 1
ATOM 691 O O . MET A 1 93 ? 8.779 2.647 -18.967 1.00 68.94 93 MET A O 1
ATOM 695 N N . GLY A 1 94 ? 10.137 2.122 -17.273 1.00 67.75 94 GLY A N 1
ATOM 696 C CA . GLY A 1 94 ? 11.155 3.132 -17.584 1.00 67.75 94 GLY A CA 1
ATOM 697 C C . GLY A 1 94 ? 10.808 4.565 -17.154 1.00 67.75 94 GLY A C 1
ATOM 698 O O . GLY A 1 94 ? 11.630 5.463 -17.337 1.00 67.75 94 GLY A O 1
ATOM 699 N N . MET A 1 95 ? 9.641 4.794 -16.548 1.00 67.19 95 MET A N 1
ATOM 700 C CA . MET A 1 95 ? 9.240 6.087 -15.992 1.00 67.19 95 MET A CA 1
ATOM 701 C C . MET A 1 95 ? 9.665 6.194 -14.527 1.00 67.19 95 MET A C 1
ATOM 703 O O . MET A 1 95 ? 9.464 5.265 -13.747 1.00 67.19 95 MET A O 1
ATOM 707 N N . LYS A 1 96 ? 10.248 7.336 -14.150 1.00 78.62 96 LYS A N 1
ATOM 708 C CA . LYS A 1 96 ? 10.670 7.648 -12.776 1.00 78.62 96 LYS A CA 1
ATOM 709 C C . LYS A 1 96 ? 9.797 8.757 -12.183 1.00 78.62 96 LYS A C 1
ATOM 711 O O . LYS A 1 96 ? 9.363 9.625 -12.944 1.00 78.62 96 LYS A O 1
ATOM 716 N N . PRO A 1 97 ? 9.594 8.796 -10.854 1.00 78.88 97 PRO A N 1
ATOM 717 C CA . PRO A 1 97 ? 8.937 9.924 -10.202 1.00 78.88 97 PRO A CA 1
ATOM 718 C C . PRO A 1 97 ? 9.661 11.245 -10.503 1.00 78.88 97 PRO A C 1
ATOM 720 O O . PRO A 1 97 ? 10.884 11.336 -10.373 1.00 78.88 97 PRO A O 1
ATOM 723 N N . ALA A 1 98 ? 8.912 12.280 -10.892 1.00 71.81 98 ALA A N 1
ATOM 724 C CA . ALA A 1 98 ? 9.473 13.564 -11.329 1.00 71.81 98 ALA A CA 1
ATOM 725 C C . ALA A 1 98 ? 10.290 14.290 -10.238 1.00 71.81 98 ALA A C 1
ATOM 727 O O . ALA A 1 98 ? 11.200 15.049 -10.559 1.00 71.81 98 ALA A O 1
ATOM 728 N N . GLY A 1 99 ? 9.995 14.037 -8.958 1.00 71.06 99 GLY A N 1
ATOM 729 C CA . GLY A 1 99 ? 10.707 14.603 -7.805 1.00 71.06 99 GLY A CA 1
ATOM 730 C C . GLY A 1 99 ? 11.897 13.774 -7.306 1.00 71.06 99 GLY A C 1
ATOM 731 O O . GLY A 1 99 ? 12.472 14.105 -6.272 1.00 71.06 99 GLY A O 1
ATOM 732 N N . GLY A 1 100 ? 12.264 12.691 -8.002 1.00 75.69 100 GLY A N 1
ATOM 733 C CA . GLY A 1 100 ? 13.113 11.647 -7.423 1.00 75.69 100 GLY A CA 1
ATOM 734 C C . GLY A 1 100 ? 12.359 10.812 -6.377 1.00 75.69 100 GLY A C 1
ATOM 735 O O . GLY A 1 100 ? 11.164 10.998 -6.171 1.00 75.69 100 GLY A O 1
ATOM 736 N N . GLY A 1 101 ? 13.050 9.861 -5.741 1.00 84.94 101 GLY A N 1
ATOM 737 C CA . GLY A 1 101 ? 12.438 8.902 -4.810 1.00 84.94 101 GLY A CA 1
ATOM 738 C C . GLY A 1 101 ? 12.210 7.524 -5.430 1.00 84.94 101 GLY A C 1
ATOM 739 O O . GLY A 1 101 ? 12.858 7.172 -6.419 1.00 84.94 101 GLY A O 1
ATOM 740 N N . SER A 1 102 ? 11.313 6.758 -4.817 1.00 88.00 102 SER A N 1
ATOM 741 C CA . SER A 1 102 ? 10.899 5.418 -5.234 1.00 88.00 102 SER A CA 1
ATOM 742 C C . SER A 1 102 ? 9.381 5.356 -5.414 1.00 88.00 102 SER A C 1
ATOM 744 O O . SER A 1 102 ? 8.632 6.228 -4.972 1.00 88.00 102 SER A O 1
ATOM 746 N N . ILE A 1 103 ? 8.928 4.332 -6.119 1.00 87.81 103 ILE A N 1
ATOM 747 C CA . ILE A 1 103 ? 7.539 3.914 -6.196 1.00 87.81 103 ILE A CA 1
ATOM 748 C C . ILE A 1 103 ? 7.380 2.806 -5.160 1.00 87.81 103 ILE A C 1
ATOM 750 O O . ILE A 1 103 ? 8.112 1.818 -5.207 1.00 87.81 103 ILE A O 1
ATOM 754 N N . LEU A 1 104 ? 6.475 3.008 -4.210 1.00 89.56 104 LEU A N 1
ATOM 755 C CA . LEU A 1 104 ? 6.076 1.999 -3.241 1.00 89.56 104 LEU A CA 1
ATOM 756 C C . LEU A 1 104 ? 4.825 1.304 -3.764 1.00 89.56 104 LEU A C 1
ATOM 758 O O . LEU A 1 104 ? 3.821 1.964 -4.024 1.00 89.56 104 LEU A O 1
ATOM 762 N N . PHE A 1 105 ? 4.888 -0.011 -3.887 1.00 89.06 105 PHE A N 1
ATOM 763 C CA . PHE A 1 105 ? 3.728 -0.865 -4.082 1.00 89.06 105 PHE A CA 1
ATOM 764 C C . PHE A 1 105 ? 3.290 -1.409 -2.733 1.00 89.06 105 PHE A C 1
ATOM 766 O O . PHE A 1 105 ? 4.123 -1.932 -1.992 1.00 89.06 105 PHE A O 1
ATOM 773 N N . VAL A 1 106 ? 2.000 -1.289 -2.437 1.00 90.94 106 VAL A N 1
ATOM 774 C CA . VAL A 1 106 ? 1.366 -1.924 -1.282 1.00 90.94 106 VAL A CA 1
ATOM 775 C C . VAL A 1 106 ? 0.304 -2.869 -1.812 1.00 90.94 106 VAL A C 1
ATOM 777 O O . VAL A 1 106 ? -0.661 -2.421 -2.432 1.00 90.94 106 VAL A O 1
ATOM 780 N N . GLU A 1 107 ? 0.524 -4.165 -1.629 1.00 90.12 107 GLU A N 1
ATOM 781 C CA . GLU A 1 107 ? -0.421 -5.210 -2.005 1.00 90.12 107 GLU A CA 1
ATOM 782 C C . GLU A 1 107 ? -1.252 -5.626 -0.795 1.00 90.12 107 GLU A C 1
ATOM 784 O O . GLU A 1 107 ? -0.716 -5.851 0.294 1.00 90.12 107 GLU A O 1
ATOM 789 N N . LEU A 1 108 ? -2.561 -5.733 -1.008 1.00 91.25 108 LEU A N 1
ATOM 790 C CA . LEU A 1 108 ? -3.544 -6.071 0.005 1.00 91.25 108 LEU A CA 1
ATOM 791 C C . LEU A 1 108 ? -4.416 -7.231 -0.481 1.00 91.25 108 LEU A C 1
ATOM 793 O O . LEU A 1 108 ? -4.873 -7.234 -1.630 1.00 91.25 108 LEU A O 1
ATOM 797 N N . GLU A 1 109 ? -4.662 -8.184 0.411 1.00 91.06 109 GLU A N 1
ATOM 798 C CA . GLU A 1 109 ? -5.659 -9.236 0.225 1.00 91.06 109 GLU A CA 1
ATOM 799 C C . GLU A 1 109 ? -6.938 -8.792 0.925 1.00 91.06 109 GLU A C 1
ATOM 801 O O . GLU A 1 109 ? -6.936 -8.501 2.123 1.00 91.06 109 GLU A O 1
ATOM 806 N N . LEU A 1 110 ? -8.028 -8.716 0.166 1.00 92.81 110 LEU A N 1
ATOM 807 C CA . LEU A 1 110 ? -9.333 -8.353 0.696 1.00 92.81 110 LEU A CA 1
ATOM 808 C C . LEU A 1 110 ? -10.030 -9.615 1.215 1.00 92.81 110 LEU A C 1
ATOM 810 O O . LEU A 1 110 ? -10.327 -10.524 0.443 1.00 92.81 110 LEU A O 1
ATOM 814 N N . LEU A 1 111 ? -10.305 -9.653 2.515 1.00 93.75 111 LEU A N 1
ATOM 815 C CA . LEU A 1 111 ? -10.979 -10.762 3.192 1.00 93.75 111 LEU A CA 1
ATOM 816 C C . LEU A 1 111 ? -12.503 -10.604 3.139 1.00 93.75 111 LEU A C 1
ATOM 818 O O . LEU A 1 111 ? -13.233 -11.593 3.047 1.00 93.75 111 LEU A O 1
ATOM 822 N N . SER A 1 112 ? -12.992 -9.361 3.167 1.00 93.75 112 SER A N 1
ATOM 823 C CA . SER A 1 112 ? -14.416 -9.049 3.047 1.00 93.75 112 SER A CA 1
ATOM 824 C C . SER A 1 112 ? -14.679 -7.692 2.382 1.00 93.75 112 SER A C 1
ATOM 826 O O . SER A 1 112 ? -13.841 -6.791 2.383 1.00 93.75 112 SER A O 1
ATOM 828 N N . GLY A 1 113 ? -15.867 -7.558 1.784 1.00 90.69 113 GLY A N 1
ATOM 829 C CA . GLY A 1 113 ? -16.282 -6.384 1.009 1.00 90.69 113 GLY A CA 1
ATOM 830 C C . GLY A 1 113 ? -16.103 -6.548 -0.505 1.00 90.69 113 GLY A C 1
ATOM 831 O O . GLY A 1 113 ? -15.554 -7.536 -0.994 1.00 90.69 113 GLY A O 1
ATOM 832 N N . ALA A 1 114 ? -16.633 -5.595 -1.274 1.00 90.81 114 ALA A N 1
ATOM 833 C CA . ALA A 1 114 ? -16.514 -5.609 -2.728 1.00 90.81 114 ALA A CA 1
ATOM 834 C C . ALA A 1 114 ? -15.194 -4.960 -3.166 1.00 90.81 114 ALA A C 1
ATOM 836 O O . ALA A 1 114 ? -14.917 -3.811 -2.830 1.00 90.81 114 ALA A O 1
ATOM 837 N N . LYS A 1 115 ? -14.404 -5.676 -3.976 1.00 87.94 115 LYS A N 1
ATOM 838 C CA . LYS A 1 115 ? -13.111 -5.192 -4.489 1.00 87.94 115 LYS A CA 1
ATOM 839 C C . LYS A 1 115 ? -13.211 -3.835 -5.194 1.00 87.94 115 LYS A C 1
ATOM 841 O O . LYS A 1 115 ? -12.367 -2.982 -4.960 1.00 87.94 115 LYS A O 1
ATOM 846 N N . GLY A 1 116 ? -14.245 -3.624 -6.012 1.00 88.38 116 GLY A N 1
ATOM 847 C CA . GLY A 1 116 ? -14.453 -2.348 -6.709 1.00 88.38 116 GLY A CA 1
ATOM 848 C C . GLY A 1 116 ? -14.633 -1.170 -5.747 1.00 88.38 116 GLY A C 1
ATOM 849 O O . GLY A 1 116 ? -13.983 -0.146 -5.911 1.00 88.38 116 GLY A O 1
ATOM 850 N N . ASP A 1 117 ? -15.430 -1.351 -4.693 1.00 91.88 117 ASP A N 1
ATOM 851 C CA . ASP A 1 117 ? -15.659 -0.312 -3.682 1.00 91.88 117 ASP A CA 1
ATOM 852 C C . ASP A 1 117 ? -14.376 -0.039 -2.874 1.00 91.88 117 ASP A C 1
ATOM 854 O O . ASP A 1 117 ? -14.056 1.109 -2.566 1.00 91.88 117 ASP A O 1
ATOM 858 N N . PHE A 1 118 ? -13.594 -1.087 -2.583 1.00 90.94 118 PHE A N 1
ATOM 859 C CA . PHE A 1 118 ? -12.301 -0.953 -1.908 1.00 90.94 118 PHE A CA 1
ATOM 860 C C . PHE A 1 118 ? -11.303 -0.150 -2.755 1.00 90.94 118 PHE A C 1
ATOM 862 O O . PHE A 1 118 ? -10.636 0.755 -2.254 1.00 90.94 118 PHE A O 1
ATOM 869 N N . GLU A 1 119 ? -11.229 -0.438 -4.056 1.00 89.75 119 GLU A N 1
ATOM 870 C CA . GLU A 1 119 ? -10.386 0.269 -5.026 1.00 89.75 119 GLU A CA 1
ATOM 871 C C . GLU A 1 119 ? -10.723 1.769 -5.126 1.00 89.75 119 GLU A C 1
ATOM 873 O O . GLU A 1 119 ? -9.830 2.596 -5.350 1.00 89.75 119 GLU A O 1
ATOM 878 N N . GLU A 1 120 ? -11.991 2.128 -4.911 1.00 90.75 120 GLU A N 1
ATOM 879 C CA . GLU A 1 120 ? -12.489 3.506 -4.917 1.00 90.75 120 GLU A CA 1
ATOM 880 C C . GLU A 1 120 ? -12.135 4.307 -3.653 1.00 90.75 120 GLU A C 1
ATOM 882 O O . GLU A 1 120 ? -12.167 5.539 -3.703 1.00 90.75 120 GLU A O 1
ATOM 887 N N . MET A 1 121 ? -11.714 3.664 -2.553 1.00 89.69 121 MET A N 1
ATOM 888 C CA . MET A 1 121 ? -11.335 4.377 -1.323 1.00 89.69 121 MET A CA 1
ATOM 889 C C . MET A 1 121 ? -10.122 5.299 -1.502 1.00 89.69 121 MET A C 1
ATOM 891 O O . MET A 1 121 ? -10.018 6.306 -0.809 1.00 89.69 121 MET A O 1
ATOM 895 N N . GLN A 1 122 ? -9.211 4.979 -2.429 1.00 90.56 122 GLN A N 1
ATOM 896 C CA . GLN A 1 122 ? -8.033 5.792 -2.770 1.00 90.56 122 GLN A CA 1
ATOM 897 C C . GLN A 1 122 ? -7.277 6.356 -1.543 1.00 90.56 122 GLN A C 1
ATOM 899 O O . GLN A 1 122 ? -7.173 7.582 -1.400 1.00 90.56 122 GLN A O 1
ATOM 904 N N . PRO A 1 123 ? -6.722 5.496 -0.665 1.00 94.12 123 PRO A N 1
ATOM 905 C CA . PRO A 1 123 ? -5.981 5.966 0.500 1.00 94.12 123 PRO A CA 1
ATOM 906 C C . PRO A 1 123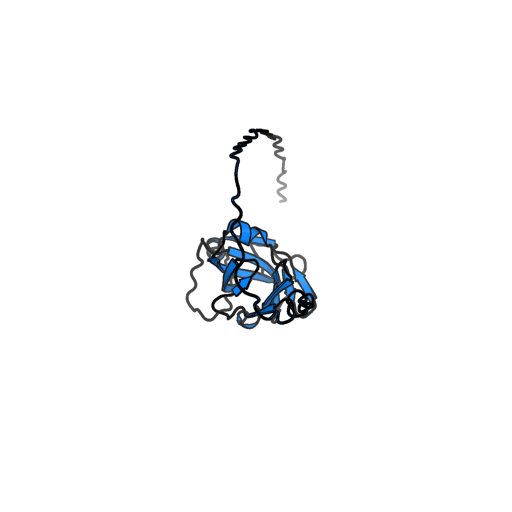 ? -4.771 6.804 0.081 1.00 94.12 123 PRO A C 1
ATOM 908 O O . PRO A 1 123 ? -4.250 6.678 -1.027 1.00 94.12 123 PRO A O 1
ATOM 911 N N . VAL A 1 124 ? -4.302 7.665 0.976 1.00 95.69 124 VAL A N 1
ATOM 912 C CA . VAL A 1 124 ? -3.134 8.525 0.761 1.00 95.69 124 VAL A CA 1
ATOM 913 C C . VAL A 1 124 ? -1.949 7.966 1.536 1.00 95.69 124 VAL A C 1
ATOM 915 O O . VAL A 1 124 ? -2.076 7.627 2.705 1.00 95.69 124 VAL A O 1
ATOM 918 N N . LEU A 1 125 ? -0.776 7.910 0.911 1.00 95.50 125 LEU A N 1
ATOM 919 C CA . LEU A 1 125 ? 0.465 7.588 1.607 1.00 95.50 125 LEU A CA 1
ATOM 920 C C . LEU A 1 125 ? 0.987 8.842 2.317 1.00 95.50 125 LEU A C 1
ATOM 922 O O . LEU A 1 125 ? 1.276 9.835 1.653 1.00 95.50 125 LEU A O 1
ATOM 926 N N . GLU A 1 126 ? 1.141 8.795 3.634 1.00 95.12 126 GLU A N 1
ATOM 927 C CA . GLU A 1 126 ? 1.688 9.868 4.471 1.00 95.12 126 GLU A CA 1
ATOM 928 C C . GLU A 1 126 ? 3.027 9.435 5.083 1.00 95.12 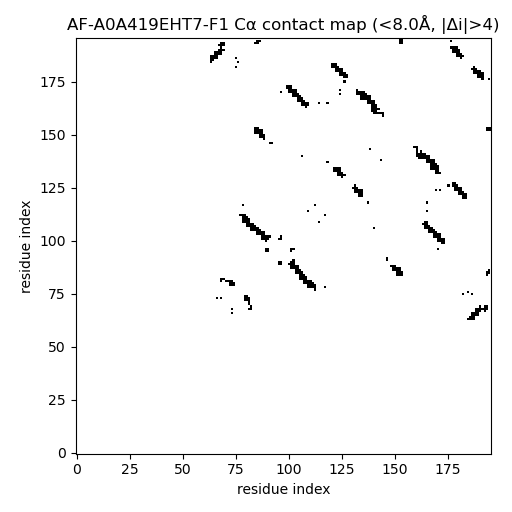126 GLU A C 1
ATOM 930 O O . GLU A 1 126 ? 3.155 8.326 5.593 1.00 95.12 126 GLU A O 1
ATOM 935 N N . SER A 1 127 ? 4.040 10.301 5.046 1.00 92.25 127 SER A N 1
ATOM 936 C CA . SER A 1 127 ? 5.294 10.102 5.783 1.00 92.25 127 SER A CA 1
ATOM 937 C C . SER A 1 127 ? 5.270 10.803 7.140 1.00 92.25 127 SER A C 1
ATOM 939 O O . SER A 1 127 ? 4.577 11.803 7.315 1.00 92.25 127 SER A O 1
ATOM 941 N N . ALA A 1 128 ? 6.141 10.388 8.065 1.00 88.12 128 ALA A N 1
ATOM 942 C CA . ALA A 1 128 ? 6.337 11.086 9.346 1.00 88.12 128 ALA A CA 1
ATOM 943 C C . ALA A 1 128 ? 6.704 12.583 9.201 1.00 88.12 128 ALA A C 1
ATOM 945 O O . ALA A 1 128 ? 6.458 13.388 10.096 1.00 88.12 128 ALA A O 1
ATOM 946 N N . SER A 1 129 ? 7.267 12.989 8.056 1.00 86.06 129 SER A N 1
ATOM 947 C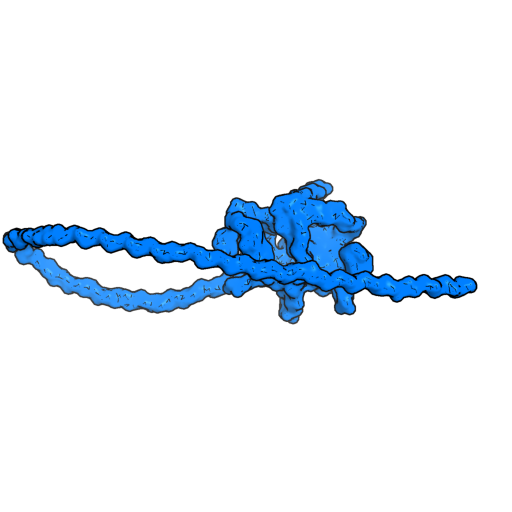 CA . SER A 1 129 ? 7.542 14.396 7.729 1.00 86.06 129 SER A CA 1
ATOM 948 C C . SER A 1 129 ? 6.317 15.179 7.226 1.00 86.06 129 SER A C 1
ATOM 950 O O . SER A 1 129 ? 6.463 16.337 6.834 1.00 86.06 129 SER A O 1
ATOM 952 N N . GLY A 1 130 ? 5.133 14.560 7.179 1.00 85.81 130 GLY A N 1
ATOM 953 C CA . GLY A 1 130 ? 3.886 15.144 6.679 1.00 85.81 130 GLY A CA 1
ATOM 954 C C . GLY A 1 130 ? 3.804 15.245 5.153 1.00 85.81 130 GLY A C 1
ATOM 955 O O . GLY A 1 130 ? 2.944 15.946 4.625 1.00 85.81 130 GLY A O 1
ATOM 956 N N . THR A 1 131 ? 4.710 14.589 4.418 1.00 88.38 131 THR A N 1
ATOM 957 C CA . THR A 1 131 ? 4.627 14.541 2.953 1.00 88.38 131 THR A CA 1
ATOM 958 C C . THR A 1 131 ? 3.594 13.503 2.550 1.00 88.38 131 THR A C 1
ATOM 960 O O . THR A 1 131 ? 3.635 12.378 3.041 1.00 88.38 131 THR A O 1
ATOM 963 N N . THR A 1 132 ? 2.696 13.870 1.639 1.00 92.56 132 THR A N 1
ATOM 964 C CA . THR A 1 132 ? 1.619 12.991 1.186 1.00 92.56 132 THR A CA 1
ATOM 965 C C . THR A 1 132 ? 1.739 12.644 -0.294 1.00 92.56 132 THR A C 1
ATOM 967 O O . THR A 1 132 ? 2.215 13.439 -1.108 1.00 92.56 132 THR A O 1
ATOM 970 N N . SER A 1 133 ? 1.297 11.441 -0.655 1.00 91.75 133 SER A N 1
ATOM 971 C CA . SER A 1 133 ? 1.214 10.961 -2.032 1.00 91.75 133 SER A CA 1
ATOM 972 C C . SER A 1 133 ? -0.115 10.255 -2.263 1.00 91.75 133 SER A C 1
ATOM 974 O O . SER A 1 133 ? -0.489 9.347 -1.526 1.00 91.75 133 SER A O 1
ATOM 976 N N . LYS A 1 134 ? -0.837 10.674 -3.304 1.00 91.62 134 LYS A N 1
ATOM 977 C CA . LYS A 1 134 ? -2.024 9.955 -3.780 1.00 91.62 134 LYS A CA 1
ATOM 978 C C . LYS A 1 134 ? -1.602 8.695 -4.547 1.00 91.62 134 LYS A C 1
ATOM 980 O O . LYS A 1 134 ? -0.496 8.691 -5.100 1.00 91.62 134 LYS A O 1
ATOM 985 N N . PRO A 1 135 ? -2.474 7.679 -4.667 1.00 86.81 135 PRO A N 1
ATOM 986 C CA . PRO A 1 135 ? -2.204 6.543 -5.533 1.00 86.81 135 PRO A CA 1
ATOM 987 C C . PRO A 1 135 ? -1.939 7.041 -6.958 1.00 86.81 135 PRO A C 1
ATOM 989 O O . PRO A 1 135 ? -2.740 7.781 -7.532 1.00 86.81 135 PRO A O 1
ATOM 992 N N . VAL A 1 136 ? -0.796 6.669 -7.528 1.00 82.50 136 VAL A N 1
ATOM 993 C CA . VAL A 1 136 ? -0.438 7.001 -8.917 1.00 82.50 136 VAL A CA 1
ATOM 994 C C . VAL A 1 136 ? -0.891 5.926 -9.897 1.00 82.50 136 VAL A C 1
ATOM 996 O O . VAL A 1 136 ? -1.012 6.192 -11.091 1.00 82.50 136 VAL A O 1
ATOM 999 N N . ALA A 1 137 ? -1.139 4.719 -9.394 1.00 79.50 137 ALA A N 1
ATOM 1000 C CA . ALA A 1 137 ? -1.742 3.632 -10.138 1.00 79.50 137 ALA A CA 1
ATOM 1001 C C . ALA A 1 137 ? -2.445 2.665 -9.184 1.00 79.50 137 ALA A C 1
ATOM 1003 O O . ALA A 1 137 ? -2.029 2.479 -8.038 1.00 79.50 137 ALA A O 1
ATOM 1004 N N . LEU A 1 138 ? -3.476 2.026 -9.717 1.00 77.50 138 LEU A N 1
ATOM 1005 C CA . LEU A 1 138 ? -4.080 0.823 -9.180 1.00 77.50 138 LEU A CA 1
ATOM 1006 C C . LEU A 1 138 ? -3.763 -0.299 -10.165 1.00 77.50 138 LEU A C 1
ATOM 1008 O O . LEU A 1 138 ? -3.989 -0.154 -11.369 1.00 77.50 138 LEU A O 1
ATOM 1012 N N . ILE A 1 139 ? -3.177 -1.377 -9.667 1.00 74.19 139 ILE A N 1
ATOM 1013 C CA . ILE A 1 139 ? -2.716 -2.489 -10.489 1.00 74.19 139 ILE A CA 1
ATOM 1014 C C . ILE A 1 139 ? -3.213 -3.781 -9.851 1.00 74.19 139 ILE A C 1
ATOM 1016 O O . ILE A 1 139 ? -3.247 -3.887 -8.626 1.00 74.19 139 ILE A O 1
ATOM 1020 N N . SER A 1 140 ? -3.601 -4.772 -10.657 1.00 70.00 140 SER A N 1
ATOM 1021 C CA . SER A 1 140 ? -3.842 -6.101 -10.093 1.00 70.00 140 SER A CA 1
ATOM 1022 C C . SER A 1 140 ? -2.519 -6.700 -9.620 1.00 70.00 140 SER A C 1
ATOM 1024 O O . SER A 1 140 ? -1.490 -6.512 -10.283 1.00 70.00 140 SER A O 1
ATOM 1026 N N . GLY A 1 141 ? -2.540 -7.441 -8.506 1.00 67.00 141 GLY A N 1
ATOM 1027 C CA . GLY A 1 141 ? -1.329 -8.045 -7.935 1.00 67.00 141 GLY A CA 1
ATOM 1028 C C . GLY A 1 141 ? -0.545 -8.856 -8.972 1.00 67.00 141 GLY A C 1
ATOM 1029 O O . GLY A 1 141 ? 0.668 -8.724 -9.103 1.00 67.00 141 GLY A O 1
ATOM 1030 N N . GLY A 1 142 ? -1.233 -9.563 -9.873 1.00 65.50 142 GLY A N 1
ATOM 1031 C 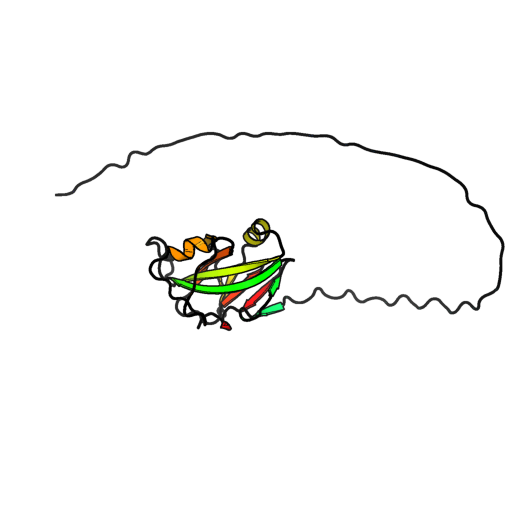CA . GLY A 1 142 ? -0.622 -10.296 -10.990 1.00 65.50 142 GLY A CA 1
ATOM 1032 C C . GLY A 1 142 ? 0.352 -9.488 -11.875 1.00 65.50 142 GLY A C 1
ATOM 1033 O O . GLY A 1 142 ? 1.320 -10.062 -12.381 1.00 65.50 142 GLY A O 1
ATOM 1034 N N . TYR A 1 143 ? 0.165 -8.171 -12.041 1.00 68.25 143 TYR A N 1
ATOM 1035 C CA . TYR A 1 143 ? 1.091 -7.315 -12.803 1.00 68.25 143 TYR A CA 1
ATOM 1036 C C . TYR A 1 143 ? 2.377 -6.981 -12.046 1.00 68.25 143 TYR A C 1
ATOM 1038 O O . TYR A 1 143 ? 3.384 -6.677 -12.690 1.00 68.25 143 TYR A O 1
ATOM 1046 N N . VAL A 1 144 ? 2.396 -7.098 -10.716 1.00 66.69 144 VAL A N 1
ATOM 1047 C CA . VAL A 1 144 ? 3.608 -6.936 -9.899 1.00 66.69 144 VAL A CA 1
ATOM 1048 C C . VAL A 1 144 ? 4.689 -7.929 -10.359 1.00 66.69 144 VAL A C 1
ATOM 1050 O O . VAL A 1 144 ? 5.856 -7.558 -10.449 1.00 66.69 144 VAL A O 1
ATOM 1053 N N . LYS A 1 145 ? 4.310 -9.128 -10.847 1.00 65.88 145 LYS A N 1
ATOM 1054 C CA . LYS A 1 145 ? 5.236 -10.126 -11.447 1.00 65.88 145 LYS A CA 1
ATOM 1055 C C . LYS A 1 145 ? 6.058 -9.586 -12.617 1.00 65.88 145 LYS A C 1
ATOM 1057 O O . LYS A 1 145 ? 7.112 -10.133 -12.929 1.00 65.88 145 LYS A O 1
ATOM 1062 N N . THR A 1 146 ? 5.545 -8.579 -13.320 1.00 64.31 146 THR A N 1
ATOM 1063 C CA . THR A 1 146 ? 6.150 -8.060 -14.555 1.00 64.31 146 THR A CA 1
ATOM 1064 C C . THR A 1 146 ? 7.166 -6.947 -14.306 1.00 64.31 146 THR A C 1
ATOM 1066 O O . THR A 1 146 ? 7.865 -6.529 -15.231 1.00 64.31 146 THR A O 1
ATOM 1069 N N . LEU A 1 147 ? 7.273 -6.469 -13.064 1.00 67.75 147 LEU A N 1
ATOM 1070 C CA . LEU A 1 147 ? 8.204 -5.419 -12.681 1.00 67.75 147 LEU A CA 1
ATOM 1071 C C . LEU A 1 147 ? 9.606 -6.017 -12.511 1.00 67.75 147 LEU A C 1
ATOM 1073 O O . LEU A 1 147 ? 9.830 -6.955 -11.751 1.00 67.75 147 LEU A O 1
ATOM 1077 N N . THR A 1 148 ? 10.562 -5.496 -13.278 1.00 54.16 148 THR A N 1
ATOM 1078 C CA . THR A 1 148 ? 11.859 -6.151 -13.506 1.00 54.16 148 THR A CA 1
ATOM 1079 C C . THR A 1 148 ? 12.886 -5.952 -12.391 1.00 54.16 148 THR A C 1
ATOM 1081 O O . THR A 1 148 ? 13.915 -6.623 -12.418 1.00 54.16 148 THR A O 1
ATOM 1084 N N . SER A 1 149 ? 12.648 -5.033 -11.449 1.00 59.44 149 SER A N 1
ATOM 1085 C CA . SER A 1 149 ? 13.632 -4.636 -10.429 1.00 59.44 149 SER A CA 1
ATOM 1086 C C . SER A 1 149 ? 13.025 -4.499 -9.026 1.00 59.44 149 SER A C 1
ATOM 1088 O O . SER A 1 149 ? 13.511 -3.705 -8.216 1.00 59.44 149 SER A O 1
ATOM 1090 N N . LEU A 1 150 ? 11.987 -5.285 -8.718 1.00 58.25 150 LEU A N 1
ATOM 1091 C CA . LEU A 1 150 ? 11.350 -5.249 -7.403 1.00 58.25 150 LEU A CA 1
ATOM 1092 C C . LEU A 1 150 ? 12.315 -5.685 -6.305 1.00 58.25 150 LEU A C 1
ATOM 1094 O O . LEU A 1 150 ? 12.872 -6.783 -6.338 1.00 58.25 150 LEU A O 1
ATOM 1098 N N . THR A 1 151 ? 12.465 -4.822 -5.303 1.00 60.62 151 THR A N 1
ATOM 1099 C CA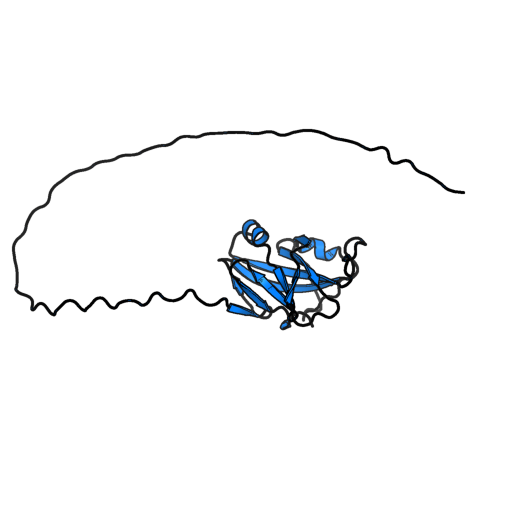 . THR A 1 151 ? 13.013 -5.211 -4.005 1.00 60.62 151 THR A CA 1
ATOM 1100 C C . THR A 1 151 ? 11.836 -5.452 -3.074 1.00 60.62 151 THR A C 1
ATOM 1102 O O . THR A 1 151 ? 11.170 -4.501 -2.662 1.00 60.62 151 THR A O 1
ATOM 1105 N N . TYR A 1 152 ? 11.552 -6.726 -2.805 1.00 57.47 152 TYR A N 1
ATOM 1106 C CA . TYR A 1 152 ? 10.540 -7.123 -1.832 1.00 57.47 152 TYR A CA 1
ATOM 1107 C C . TYR A 1 152 ? 11.089 -6.907 -0.425 1.00 57.47 152 TYR A C 1
ATOM 1109 O O . TYR A 1 152 ? 12.156 -7.423 -0.094 1.00 57.47 152 TYR A O 1
ATOM 1117 N N . THR A 1 153 ? 10.359 -6.143 0.378 1.00 59.53 153 THR A N 1
ATOM 1118 C CA . THR A 1 153 ? 10.624 -5.928 1.802 1.00 59.53 153 THR A CA 1
ATOM 1119 C C . THR A 1 153 ? 9.566 -6.722 2.561 1.00 59.53 153 THR A C 1
ATOM 1121 O O . THR A 1 153 ? 8.390 -6.367 2.551 1.00 59.53 153 THR A O 1
ATOM 1124 N N . GLY A 1 154 ? 9.929 -7.906 3.061 1.00 55.03 154 GLY A N 1
ATOM 1125 C CA . GLY A 1 154 ? 9.005 -8.855 3.694 1.00 55.03 154 GLY A CA 1
ATOM 1126 C C . GLY A 1 154 ? 9.688 -10.165 4.097 1.00 55.03 154 GLY A C 1
ATOM 1127 O O . GLY A 1 154 ? 10.785 -10.472 3.635 1.00 55.03 154 GLY A O 1
ATOM 1128 N N . GLU A 1 155 ? 9.052 -10.945 4.976 1.00 51.66 155 GLU A N 1
ATOM 1129 C CA . GLU A 1 155 ? 9.661 -12.149 5.573 1.00 51.66 155 GLU A CA 1
ATOM 1130 C C . GLU A 1 155 ? 9.707 -13.369 4.629 1.00 51.66 155 GLU A C 1
ATOM 1132 O O . GLU A 1 155 ? 10.411 -14.344 4.905 1.00 51.66 155 GLU A O 1
ATOM 1137 N N . SER A 1 156 ? 8.996 -13.338 3.496 1.00 48.66 156 SER A N 1
ATOM 1138 C CA . SER A 1 156 ? 8.911 -14.484 2.584 1.00 48.66 156 SER A CA 1
ATOM 1139 C C . SER A 1 156 ? 10.014 -14.491 1.522 1.00 48.66 156 SER A C 1
ATOM 1141 O O . SER A 1 156 ? 10.202 -13.543 0.764 1.00 48.66 156 SER A O 1
ATOM 1143 N N . THR A 1 157 ? 10.706 -15.628 1.402 1.00 46.81 157 THR A N 1
ATOM 1144 C CA . THR A 1 157 ? 11.704 -15.892 0.345 1.00 46.81 157 THR A CA 1
ATOM 1145 C C . THR A 1 157 ? 11.082 -16.389 -0.967 1.00 46.81 157 THR A C 1
ATOM 1147 O O . THR A 1 157 ? 11.791 -16.575 -1.958 1.00 46.81 157 THR A O 1
ATOM 1150 N N . SER A 1 158 ? 9.760 -16.586 -1.003 1.00 55.97 158 SER A N 1
ATOM 1151 C CA . SER A 1 158 ? 9.011 -16.990 -2.192 1.00 55.97 158 SER A CA 1
ATOM 1152 C C . SER A 1 158 ? 7.695 -16.223 -2.263 1.00 55.97 158 SER A C 1
ATOM 1154 O O . SER A 1 158 ? 6.758 -16.517 -1.524 1.00 55.97 158 SER A O 1
ATOM 1156 N N . TYR A 1 159 ? 7.620 -15.255 -3.169 1.00 58.94 159 TYR A N 1
ATOM 1157 C CA . TYR A 1 159 ? 6.420 -14.458 -3.385 1.00 58.94 159 TYR A CA 1
ATOM 1158 C C . TYR A 1 159 ? 5.867 -14.702 -4.795 1.00 58.94 159 TYR A C 1
ATOM 1160 O O . TYR A 1 159 ? 6.595 -14.691 -5.792 1.00 58.94 159 TYR A O 1
ATOM 1168 N N . GLN A 1 160 ? 4.569 -14.987 -4.860 1.00 66.38 160 GLN A N 1
ATOM 1169 C CA . GLN A 1 160 ? 3.806 -15.184 -6.085 1.00 66.38 160 GLN A CA 1
ATOM 1170 C C . GLN A 1 160 ? 2.611 -14.236 -6.029 1.00 66.38 160 GLN A C 1
ATOM 1172 O O . GLN A 1 160 ? 1.644 -14.577 -5.360 1.00 66.38 160 GLN A O 1
ATOM 1177 N N . PRO A 1 161 ? 2.652 -13.090 -6.730 1.00 69.31 161 PRO A N 1
ATOM 1178 C CA . PRO A 1 161 ? 1.521 -12.174 -6.742 1.00 69.31 161 PRO A CA 1
ATOM 1179 C C . PRO A 1 161 ? 0.212 -12.851 -7.134 1.00 69.31 161 PRO A C 1
ATOM 1181 O O . PRO A 1 161 ? 0.186 -13.636 -8.099 1.00 69.31 161 PRO A O 1
ATOM 1184 N N . ASP A 1 162 ? -0.854 -12.514 -6.420 1.00 78.56 162 ASP A N 1
ATOM 1185 C CA . ASP A 1 162 ? -2.200 -12.993 -6.706 1.00 78.56 162 ASP A CA 1
ATOM 1186 C C . ASP A 1 162 ? -2.937 -11.950 -7.569 1.00 78.56 162 ASP A C 1
ATOM 1188 O O . ASP A 1 162 ? -2.967 -10.768 -7.220 1.00 78.56 162 ASP A O 1
ATOM 1192 N N . PRO A 1 163 ? -3.497 -12.309 -8.741 1.00 79.19 163 PRO A N 1
ATOM 1193 C CA . PRO A 1 163 ? -4.311 -11.379 -9.527 1.00 79.19 163 PRO A CA 1
ATOM 1194 C C . PRO A 1 163 ? -5.546 -10.843 -8.783 1.00 79.19 163 PRO A C 1
ATOM 1196 O O . PRO A 1 163 ? -6.035 -9.767 -9.144 1.00 79.19 163 PRO A O 1
ATOM 1199 N N . GLU A 1 164 ? -6.033 -11.549 -7.763 1.00 84.12 164 GLU A N 1
ATOM 1200 C CA . GLU A 1 164 ? -7.184 -11.134 -6.964 1.00 84.12 164 GLU A CA 1
ATOM 1201 C C . GLU A 1 164 ? -6.833 -10.048 -5.942 1.00 84.12 164 GLU A C 1
ATOM 1203 O O . GLU A 1 164 ? -7.707 -9.255 -5.583 1.00 84.12 164 GLU A O 1
ATOM 1208 N N . ASN A 1 165 ? -5.556 -9.892 -5.591 1.00 88.69 165 ASN A N 1
ATOM 1209 C CA . ASN A 1 165 ? -5.112 -8.837 -4.689 1.00 88.69 165 ASN A CA 1
ATOM 1210 C C . ASN A 1 165 ? -5.207 -7.446 -5.326 1.00 88.69 165 ASN A C 1
ATOM 1212 O O . ASN A 1 165 ? -5.056 -7.253 -6.544 1.00 88.69 165 ASN A O 1
ATOM 1216 N N . VAL A 1 166 ? -5.436 -6.458 -4.466 1.00 89.38 166 VAL A N 1
ATOM 1217 C CA . VAL A 1 166 ? -5.415 -5.034 -4.804 1.00 89.38 166 VAL A CA 1
ATOM 1218 C C . VAL A 1 166 ? -4.000 -4.524 -4.576 1.00 89.38 166 VAL A C 1
ATOM 1220 O O . VAL A 1 166 ? -3.414 -4.764 -3.527 1.00 89.38 166 VAL A O 1
ATOM 1223 N N . THR A 1 167 ? -3.417 -3.821 -5.547 1.00 90.62 167 THR A N 1
ATOM 1224 C CA . THR A 1 167 ? -2.116 -3.168 -5.358 1.00 90.62 167 THR A CA 1
ATOM 1225 C C . THR A 1 167 ? -2.202 -1.691 -5.694 1.00 90.62 167 THR A C 1
ATOM 1227 O O . THR A 1 167 ? -2.398 -1.310 -6.852 1.00 90.62 167 THR A O 1
ATOM 1230 N N . TRP A 1 168 ? -1.980 -0.847 -4.690 1.00 92.12 168 TRP A N 1
ATOM 1231 C CA . TRP A 1 168 ? -1.799 0.584 -4.902 1.00 92.12 168 TRP A CA 1
ATOM 1232 C C . TRP A 1 168 ? -0.322 0.929 -5.034 1.00 92.12 168 TRP A C 1
ATOM 1234 O O . TRP A 1 168 ? 0.525 0.455 -4.275 1.00 92.12 168 TRP A O 1
ATOM 1244 N N . ALA A 1 169 ? -0.020 1.781 -6.008 1.00 90.44 169 ALA A N 1
ATOM 1245 C CA . ALA A 1 169 ? 1.304 2.344 -6.202 1.00 90.44 169 ALA A CA 1
ATOM 1246 C C . ALA A 1 169 ? 1.326 3.803 -5.740 1.00 90.44 169 ALA A C 1
ATOM 1248 O O . ALA A 1 169 ? 0.473 4.597 -6.138 1.00 90.44 169 ALA A O 1
ATOM 1249 N N . PHE A 1 170 ? 2.348 4.175 -4.979 1.00 92.06 170 PHE A N 1
ATOM 1250 C CA . PHE A 1 170 ? 2.545 5.512 -4.426 1.00 92.06 170 PHE A CA 1
ATOM 1251 C C . PHE A 1 170 ? 3.943 6.025 -4.732 1.00 92.06 170 PHE A C 1
ATOM 1253 O O . PHE A 1 170 ? 4.874 5.246 -4.916 1.00 92.06 170 PHE A O 1
ATOM 1260 N N . THR A 1 171 ? 4.131 7.343 -4.728 1.00 91.31 171 THR A N 1
ATOM 1261 C CA . THR A 1 171 ? 5.484 7.912 -4.709 1.00 91.31 171 THR A CA 1
ATOM 1262 C C . THR A 1 171 ? 5.952 8.068 -3.271 1.00 91.31 171 THR A C 1
ATOM 1264 O O . THR A 1 171 ? 5.311 8.774 -2.495 1.00 91.31 171 THR A O 1
ATOM 1267 N N . ALA A 1 172 ? 7.099 7.490 -2.938 1.00 90.44 172 ALA A N 1
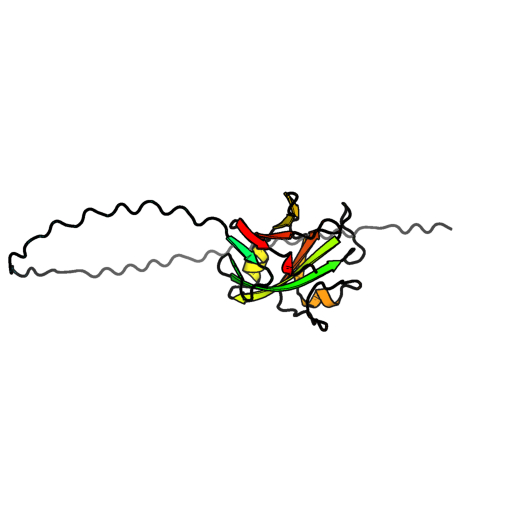ATOM 1268 C CA . ALA A 1 172 ? 7.713 7.596 -1.624 1.00 90.44 172 ALA A CA 1
ATOM 1269 C C . ALA A 1 172 ? 9.075 8.296 -1.710 1.00 90.44 172 ALA A C 1
ATOM 1271 O O . ALA A 1 172 ? 9.817 8.176 -2.693 1.00 90.44 172 ALA A O 1
ATOM 1272 N N . ALA A 1 173 ? 9.419 9.041 -0.659 1.00 84.62 173 ALA A N 1
ATOM 1273 C CA . ALA A 1 173 ? 10.756 9.598 -0.528 1.00 84.62 173 ALA A CA 1
ATOM 1274 C C . ALA A 1 173 ? 11.792 8.470 -0.410 1.00 84.62 173 ALA A C 1
ATOM 1276 O O . ALA A 1 173 ? 11.535 7.409 0.160 1.00 84.62 173 ALA A O 1
ATOM 1277 N N . LYS A 1 174 ? 12.995 8.716 -0.935 1.00 70.56 174 LYS A N 1
ATOM 1278 C CA . LYS A 1 174 ? 14.096 7.756 -0.842 1.00 70.56 174 LYS A CA 1
ATOM 1279 C C . LYS A 1 174 ? 14.433 7.515 0.636 1.00 70.56 174 LYS A C 1
ATOM 1281 O O . LYS A 1 174 ? 14.747 8.472 1.338 1.00 70.56 174 LYS A O 1
ATOM 1286 N N . ASN A 1 175 ? 14.420 6.252 1.067 1.00 73.81 175 ASN A N 1
ATOM 1287 C CA . ASN A 1 175 ? 14.652 5.817 2.454 1.00 73.81 175 ASN A CA 1
ATOM 1288 C C . ASN A 1 175 ? 13.552 6.218 3.457 1.00 73.81 175 ASN A C 1
ATOM 1290 O O . ASN A 1 175 ? 13.849 6.385 4.639 1.00 73.81 175 ASN A O 1
ATOM 1294 N N . ALA A 1 176 ? 12.306 6.407 3.017 1.00 81.38 176 ALA A N 1
ATOM 1295 C CA . ALA A 1 176 ? 11.205 6.556 3.961 1.00 81.38 176 ALA A CA 1
ATOM 1296 C C . ALA A 1 176 ? 11.035 5.259 4.772 1.00 81.38 176 ALA A C 1
ATOM 1298 O O . ALA A 1 176 ? 10.761 4.208 4.199 1.00 81.38 176 ALA A O 1
ATOM 1299 N N . SER A 1 177 ? 11.243 5.348 6.085 1.00 81.94 177 SER A N 1
ATOM 1300 C CA . SER A 1 177 ? 11.124 4.227 7.028 1.00 81.94 177 SER A CA 1
ATOM 1301 C C . SER A 1 177 ? 9.807 4.227 7.798 1.00 81.94 177 SER A C 1
ATOM 1303 O O . SER A 1 177 ? 9.415 3.191 8.315 1.00 81.94 177 SER A O 1
ATOM 1305 N N . GLU A 1 178 ? 9.151 5.387 7.874 1.00 91.06 178 GLU A N 1
ATOM 1306 C CA . GLU A 1 178 ? 7.875 5.583 8.557 1.00 91.06 178 GLU A CA 1
ATOM 1307 C C . GLU A 1 178 ? 6.856 6.110 7.554 1.00 91.06 178 GLU A C 1
ATOM 1309 O O . GLU A 1 178 ? 6.929 7.267 7.113 1.00 91.06 178 GLU A O 1
ATOM 1314 N N . LEU A 1 179 ? 5.951 5.222 7.152 1.00 93.50 179 LEU A N 1
ATOM 1315 C CA . LEU A 1 179 ? 4.927 5.473 6.150 1.00 93.50 179 LEU A CA 1
ATOM 1316 C C . LEU A 1 179 ? 3.591 4.932 6.639 1.00 93.50 179 LEU A C 1
ATOM 1318 O O . LEU A 1 179 ? 3.525 3.831 7.176 1.00 93.50 179 LEU A O 1
ATOM 1322 N N . TYR A 1 180 ? 2.533 5.686 6.376 1.00 95.25 180 TYR A N 1
ATOM 1323 C CA . TYR A 1 180 ? 1.175 5.360 6.777 1.00 95.25 180 TYR A CA 1
ATOM 1324 C C . TYR A 1 180 ? 0.261 5.391 5.555 1.00 95.25 180 TYR A C 1
ATOM 1326 O O . TYR A 1 180 ? 0.327 6.337 4.767 1.00 95.25 180 TYR A O 1
ATOM 1334 N N . LEU A 1 181 ? -0.609 4.395 5.394 1.00 95.44 181 LEU A N 1
ATOM 1335 C CA . LEU A 1 181 ? -1.783 4.538 4.531 1.00 95.44 181 LEU A CA 1
ATOM 1336 C C . LEU A 1 181 ? -2.877 5.229 5.329 1.00 95.44 181 LEU A C 1
ATOM 1338 O O . LEU A 1 181 ? -3.287 4.715 6.361 1.00 95.44 181 LEU A O 1
ATOM 1342 N N . VAL A 1 182 ? -3.339 6.378 4.856 1.00 95.56 182 VAL A N 1
ATOM 1343 C CA . VAL A 1 182 ? -4.416 7.151 5.472 1.00 95.56 182 VAL A CA 1
ATOM 1344 C C . VAL A 1 182 ? -5.671 6.987 4.625 1.00 95.56 182 VAL A C 1
ATOM 1346 O O . VAL A 1 182 ? -5.680 7.369 3.451 1.00 95.56 182 VAL A O 1
ATOM 1349 N N . PHE A 1 183 ? -6.713 6.408 5.209 1.00 94.19 183 PHE A N 1
ATOM 1350 C CA . PHE A 1 183 ? -7.995 6.163 4.555 1.00 94.19 183 PHE A CA 1
ATOM 1351 C C . PHE A 1 183 ? -8.916 7.395 4.651 1.00 94.19 183 PHE A C 1
ATOM 1353 O O . PHE A 1 183 ? -8.655 8.302 5.448 1.00 94.19 183 PHE A O 1
ATOM 1360 N N . PRO A 1 184 ? -9.967 7.501 3.811 1.00 92.88 184 PRO A N 1
ATOM 1361 C CA . PRO A 1 184 ? -10.839 8.683 3.767 1.00 92.88 184 PRO A CA 1
ATOM 1362 C C . PRO A 1 184 ? -11.561 9.025 5.075 1.00 92.88 184 PRO A C 1
ATOM 1364 O O . PRO A 1 184 ? -11.907 10.185 5.293 1.00 92.88 184 PRO A O 1
ATOM 1367 N N . ASP A 1 185 ? -11.794 8.033 5.929 1.00 89.56 185 ASP A N 1
ATOM 1368 C CA . ASP A 1 185 ? -12.367 8.181 7.272 1.00 89.56 185 ASP A CA 1
ATOM 1369 C C . ASP A 1 185 ? -11.355 8.685 8.317 1.00 89.56 185 ASP A C 1
ATOM 1371 O O . ASP A 1 185 ? -11.738 9.056 9.426 1.00 89.56 185 ASP A O 1
ATOM 1375 N N . GLY A 1 186 ? -10.077 8.775 7.946 1.00 90.38 186 GLY A N 1
ATOM 1376 C CA . GLY A 1 186 ? -8.980 9.218 8.797 1.00 90.38 186 GLY A CA 1
ATOM 1377 C C . GLY A 1 186 ? -8.235 8.081 9.490 1.00 90.38 186 GLY A C 1
ATOM 1378 O O . GLY A 1 186 ? -7.218 8.360 10.131 1.00 90.38 186 GLY A O 1
ATOM 1379 N N . GLU A 1 187 ? -8.691 6.832 9.359 1.00 92.50 187 GLU A N 1
ATOM 1380 C CA . GLU A 1 187 ? -7.979 5.674 9.896 1.00 92.50 187 GLU A CA 1
ATOM 1381 C C . GLU A 1 187 ? -6.634 5.498 9.188 1.00 92.50 187 GLU A C 1
ATOM 1383 O O . GLU A 1 187 ? -6.462 5.832 8.007 1.00 92.50 187 GLU A O 1
ATOM 1388 N N . LYS A 1 188 ? -5.638 5.013 9.934 1.00 94.31 188 LYS A N 1
ATOM 1389 C CA . LYS A 1 188 ? -4.268 4.865 9.436 1.00 94.31 188 LYS A CA 1
ATOM 1390 C C . LYS A 1 188 ? -3.799 3.424 9.531 1.00 94.31 188 LYS A C 1
ATOM 1392 O O . LYS A 1 188 ? -4.079 2.749 10.509 1.00 94.31 188 LYS A O 1
ATOM 1397 N N . VAL A 1 189 ? -3.005 2.982 8.563 1.00 94.88 189 VAL A N 1
ATOM 1398 C CA . VAL A 1 189 ? -2.248 1.726 8.632 1.00 94.88 189 VAL A CA 1
ATOM 1399 C C . VAL A 1 189 ? -0.760 2.049 8.593 1.00 94.88 189 VAL A C 1
ATOM 1401 O O . VAL A 1 189 ? -0.276 2.581 7.595 1.00 94.88 189 VAL A O 1
ATOM 1404 N N . ASP A 1 190 ? -0.040 1.743 9.669 1.00 94.56 190 ASP A N 1
ATOM 1405 C CA . ASP A 1 190 ? 1.411 1.888 9.780 1.00 94.56 190 ASP A CA 1
ATOM 1406 C C . ASP A 1 190 ? 2.129 0.792 8.985 1.00 94.56 190 ASP A C 1
ATOM 1408 O O . ASP A 1 190 ? 2.101 -0.383 9.347 1.00 94.56 190 ASP A O 1
ATOM 1412 N N . LEU A 1 191 ? 2.803 1.185 7.904 1.00 92.94 191 LEU A N 1
ATOM 1413 C CA . LEU A 1 191 ? 3.569 0.287 7.042 1.00 92.94 191 LEU A CA 1
ATOM 1414 C C . LEU A 1 191 ? 4.982 0.014 7.576 1.00 92.94 191 LEU A C 1
ATOM 1416 O O . LEU A 1 191 ? 5.634 -0.915 7.107 1.00 92.94 191 LEU A O 1
ATOM 1420 N N . SER A 1 192 ? 5.483 0.782 8.547 1.00 89.69 192 SER A N 1
ATOM 1421 C CA . SER A 1 192 ? 6.863 0.680 9.057 1.00 89.69 192 SER A CA 1
ATOM 1422 C C . SER A 1 192 ? 7.307 -0.751 9.407 1.00 89.69 192 SER A C 1
ATOM 1424 O O . SER A 1 192 ? 8.439 -1.122 9.073 1.00 89.69 192 SER A O 1
ATOM 1426 N N . PRO A 1 193 ? 6.459 -1.605 10.017 1.00 85.31 193 PRO A N 1
ATOM 1427 C CA . PRO A 1 193 ? 6.830 -2.979 10.350 1.00 85.31 193 PRO A CA 1
ATOM 1428 C C . PRO A 1 193 ? 7.188 -3.853 9.141 1.00 85.31 193 PRO A C 1
ATOM 1430 O O . PRO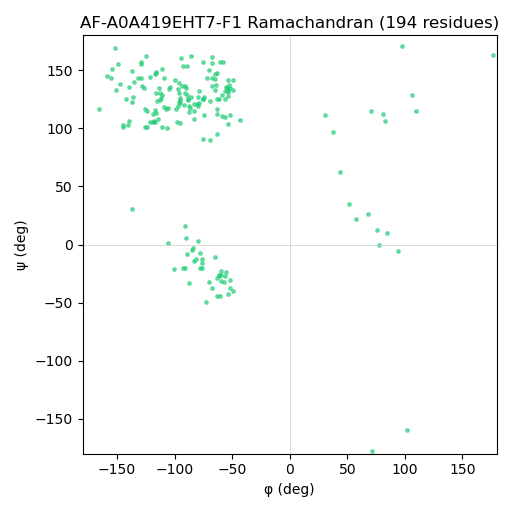 A 1 193 ? 7.994 -4.777 9.297 1.00 85.31 193 PRO A O 1
ATOM 1433 N N . VAL A 1 194 ? 6.634 -3.548 7.961 1.00 81.50 194 VAL A N 1
ATOM 1434 C CA . VAL A 1 194 ? 6.762 -4.346 6.728 1.00 81.50 194 VAL A CA 1
ATOM 1435 C C . VAL A 1 194 ? 7.702 -3.729 5.682 1.00 81.50 194 VAL A C 1
ATOM 1437 O O . VAL A 1 194 ? 7.899 -4.318 4.627 1.00 81.50 194 VAL A O 1
ATOM 1440 N N . LEU A 1 195 ? 8.334 -2.581 5.960 1.00 80.88 195 LEU A N 1
ATOM 1441 C CA . LEU A 1 195 ? 9.265 -1.894 5.038 1.00 80.88 195 LEU A CA 1
ATOM 1442 C C . LEU A 1 195 ? 10.746 -2.304 5.203 1.00 80.88 195 LEU A C 1
ATOM 1444 O O . LEU A 1 195 ? 11.635 -1.586 4.742 1.00 80.88 195 LEU A O 1
ATOM 1448 N N . LYS A 1 196 ? 11.025 -3.418 5.890 1.00 65.75 196 LYS A N 1
ATOM 1449 C CA . LYS A 1 196 ? 12.386 -3.857 6.258 1.00 65.75 196 LYS A CA 1
ATOM 1450 C C . LYS A 1 196 ? 13.180 -4.469 5.107 1.00 65.75 196 LYS A C 1
ATOM 1452 O O . LYS A 1 196 ? 12.605 -5.287 4.357 1.00 65.75 196 LYS A O 1
#

Radius of gyration: 28.5 Å; Cα contacts (8 Å, |Δi|>4): 289; chains: 1; bounding box: 85×32×85 Å

Foldseek 3Di:
DDDDDDDDDDDDDDDDDDDDDDDDDDDDDDDDDDDDDDDDDDDDDDDPDDPDPPPPDPDPDDDAAEAELPDPWDADPNWIKHFPWKKWDQDDPNDGDPVGATKIKTKMDTPDDDPVVVLVQFWWKAAPVRDIWTFPDKAFQQCVVVGDDIDIQADDPDDDGDSNIIMTITGDHHPRQWMWGATPVRHIYTCNVRRD

pLDDT: mean 72.9, std 17.38, range [38.44, 95.69]

Secondary structure (DSSP, 8-state):
-----------------------------------------------PPPPP-------PPPPPPEEETTSS-EEETTEEEEEEEEEEES-BTTB--TTSSEEEEEEEEEEES-HHHHHHT--EEEETTS-EE--SEEEEHHHHTT-TT-EEESS-S-----TTSEEEEEEE-TT---EEEE-TTS-EEE-GGG--

Sequence (196 aa):
MRNSMNWRGLVVPGLVLIMLACQTVASGTEEVAKEAPEVESTEAAETEAPPEPETEEPTSPPEPQAFSASDDVIAIGGFEFHVVQTAFENSVMGMKPAGGGSILFVELELLSGAKGDFEEMQPVLESASGTTSKPVALISGGYVKTLTSLTYTGESTSYQPDPENVTWAFTAAKNASELYLVFPDGEKVDLSPVLK

Solvent-accessible surface area (backbone atoms only — not comparable to full-atom values): 12686 Å² total; per-residue (Å²): 137,86,87,86,80,84,86,78,86,82,88,83,84,87,84,90,82,89,82,87,79,90,81,84,89,81,89,82,86,82,89,84,84,87,81,85,81,90,79,85,87,81,80,93,67,84,76,71,75,77,76,76,79,76,76,75,69,81,76,71,77,80,76,67,53,76,44,57,39,78,43,84,70,45,76,56,99,83,28,34,28,29,57,74,44,36,32,44,29,63,56,61,97,85,45,57,60,92,85,58,45,29,38,35,37,44,31,31,44,74,77,42,74,57,66,71,65,59,67,66,53,65,44,31,43,34,33,85,86,70,52,72,23,59,60,78,42,80,44,48,22,44,58,61,72,73,54,91,69,68,46,76,17,60,95,67,96,75,84,77,63,46,59,86,23,48,22,43,29,28,65,36,61,74,84,68,64,51,40,27,43,34,37,87,86,56,34,30,33,35,38,41,80,40,69,93

Nearest PDB structures (foldseek):
  3cfu-assembly2_B  TM=4.497E-01  e=1.135E+00  Bacillus subtilis
  6u6o-assembly1_H  TM=3.527E-01  e=9.601E-01  Macaca mulatta
  5vnb-assembly4_D  TM=2.434E-01  e=5.739E+00  Homo sapiens
  4kop-assembly1_B  TM=1.525E-01  e=3.282E+00  Arabidopsis thaliana

Mean predicted aligned error: 16.83 Å